Protein AF-A0A194WBI2-F1 (afdb_monomer)

InterPro domains:
  IPR009267 Putative nucleotidyltransferase [PF06042] (71-234)
  IPR009267 Putative nucleotidyltransferase [PTHR39166] (54-236)

Foldseek 3Di:
DDDDDDDDDDDDDPDPDDPDPPPDDFDWDFDPDDDDPRFTEREAADEDPVLVVLLVVLQVQQPLSVLCQVLLQVLPAAQKFFFFDLSLVSSLCSLVVHRSCPPPAETEIEWEDPPDLDPVVQVVSVVVVCVSSPPRPHYYHYDHQQNCQVCVCVVQVDGDDGDPHPLSSLLQDFWLRGNWTWHADPVRHIYIYRHHYRCCSNQQEIGTDVNDHDQVVSVVVVVSVCVRRVNHHYDHDDPVVVVVVVVVVVD

pLDDT: mean 83.96, std 23.48, range [26.28, 98.75]

Mean predicted aligned error: 9.97 Å

Secondary structure (DSSP, 8-state):
-------------------------PPP---SSSSS----EEEES---HHHHHHHHHHHHH-HHHHHHHHHHGGG--TT-EEETHHHHHHHHHHHTT--TTTT--EEEEEE---S---HHHHHHHHHHHHHHTTT-SSEEEEEEGGGGGGTHHHHHSS--PPPSSHHHHHTTSSBGGG--EEEE-TTSPEEEE-TT-SHHHHTTEE-B-TTSS-HHHHHHHHHHHHHH-TT-EEPPPP-HHHHHHHHTT--

Solvent-accessible surface area (backbone atoms only — not comparable to full-atom values): 14713 Å² total; per-residue (Å²): 134,88,86,83,90,80,90,78,82,84,85,85,74,90,73,83,76,78,88,72,85,82,78,78,74,85,58,85,55,70,63,95,68,92,88,67,85,61,69,27,57,41,61,51,47,59,76,52,72,67,54,52,51,52,49,50,55,18,42,68,61,15,60,68,58,49,51,49,45,61,54,55,55,73,68,71,58,52,67,45,25,45,26,26,61,38,60,39,42,13,35,41,17,49,78,67,76,45,59,37,64,58,93,55,73,46,40,39,39,36,22,33,52,79,90,58,71,51,69,68,58,50,47,53,51,43,57,52,44,54,64,70,56,58,92,54,97,56,51,72,48,67,45,52,41,30,44,43,37,82,50,39,30,81,75,70,76,47,87,45,78,68,34,92,38,34,69,61,43,39,72,38,39,51,24,60,53,34,34,40,30,41,33,57,42,99,86,67,25,37,41,33,43,25,74,83,31,54,62,43,49,76,68,35,35,43,39,64,28,91,79,31,84,51,64,68,63,47,53,54,53,52,52,55,50,37,74,75,44,72,80,50,44,74,51,74,71,79,60,66,71,60,53,52,57,54,55,68,71,75,111

Structure (mmCIF, N/CA/C/O backbone):
data_AF-A0A194WBI2-F1
#
_entry.id   AF-A0A194WBI2-F1
#
loop_
_atom_site.group_PDB
_atom_site.id
_atom_site.type_symbol
_atom_site.label_atom_id
_atom_site.label_alt_id
_atom_site.label_comp_id
_atom_site.label_asym_id
_atom_site.label_entity_id
_atom_site.label_seq_id
_atom_site.pdbx_PDB_ins_code
_atom_site.Cartn_x
_atom_site.Cartn_y
_atom_site.Cartn_z
_atom_site.occupancy
_atom_site.B_iso_or_equiv
_atom_site.auth_seq_id
_atom_site.auth_comp_id
_atom_site.auth_asym_id
_atom_site.auth_atom_id
_atom_site.pdbx_PDB_model_num
ATOM 1 N N . MET A 1 1 ? 7.619 68.374 -17.855 1.00 37.00 1 MET A N 1
ATOM 2 C CA . MET A 1 1 ? 7.215 67.588 -16.669 1.00 37.00 1 MET A CA 1
ATOM 3 C C . MET A 1 1 ? 7.589 66.141 -16.976 1.00 37.00 1 MET A C 1
ATOM 5 O O . MET A 1 1 ? 6.874 65.523 -17.739 1.00 37.00 1 MET A O 1
ATOM 9 N N . ALA A 1 2 ? 8.800 65.628 -16.739 1.00 28.25 2 ALA A N 1
ATOM 10 C CA . ALA A 1 2 ? 9.590 65.529 -15.505 1.00 28.25 2 ALA A CA 1
ATOM 11 C C . ALA A 1 2 ? 8.819 64.836 -14.373 1.00 28.25 2 ALA A C 1
ATOM 13 O O . ALA A 1 2 ? 8.065 65.537 -13.714 1.00 28.25 2 ALA A O 1
ATOM 14 N N . VAL A 1 3 ? 9.008 63.513 -14.210 1.00 27.59 3 VAL A N 1
ATOM 15 C CA . VAL A 1 3 ? 9.397 62.798 -12.965 1.00 27.59 3 VAL A CA 1
ATOM 16 C C . VAL A 1 3 ? 9.956 61.416 -13.393 1.00 27.59 3 VAL A C 1
ATOM 18 O O . VAL A 1 3 ? 9.223 60.618 -13.959 1.00 27.59 3 VAL A O 1
ATOM 21 N N . THR A 1 4 ? 11.273 61.241 -13.525 1.00 26.48 4 THR A N 1
ATOM 22 C CA . THR A 1 4 ? 12.252 60.702 -12.548 1.00 26.48 4 THR A CA 1
ATOM 23 C C . THR A 1 4 ? 12.182 59.181 -12.348 1.00 26.48 4 THR A C 1
ATOM 25 O O . THR A 1 4 ? 11.297 58.657 -11.683 1.00 26.48 4 THR A O 1
ATOM 28 N N . ALA A 1 5 ? 13.182 58.498 -12.913 1.00 26.28 5 ALA A N 1
ATOM 29 C CA . ALA A 1 5 ? 13.539 57.113 -12.645 1.00 26.28 5 ALA A CA 1
ATOM 30 C C . ALA A 1 5 ? 14.117 56.955 -11.229 1.00 26.28 5 ALA A C 1
ATOM 32 O O . ALA A 1 5 ? 14.851 57.818 -10.747 1.00 26.28 5 ALA A O 1
ATOM 33 N N . THR A 1 6 ? 13.855 55.826 -10.578 1.00 28.98 6 THR A N 1
ATOM 34 C CA . THR A 1 6 ? 14.666 55.357 -9.451 1.00 28.98 6 THR A CA 1
ATOM 35 C C . THR A 1 6 ? 14.921 53.872 -9.647 1.00 28.98 6 THR A C 1
ATOM 37 O O . THR A 1 6 ? 14.018 53.050 -9.527 1.00 28.98 6 THR A O 1
ATOM 40 N N . LEU A 1 7 ? 16.164 53.566 -10.021 1.00 27.55 7 LEU A N 1
ATOM 41 C CA . LEU A 1 7 ? 16.743 52.233 -9.981 1.00 27.55 7 LEU A CA 1
ATOM 42 C C . LEU A 1 7 ? 16.838 51.777 -8.520 1.00 27.55 7 LEU A C 1
ATOM 44 O O . LEU A 1 7 ? 17.418 52.486 -7.699 1.00 27.55 7 LEU A O 1
ATOM 48 N N . PHE A 1 8 ? 16.380 50.563 -8.233 1.00 27.92 8 PHE A N 1
ATOM 49 C CA . PHE A 1 8 ? 16.929 49.750 -7.152 1.00 27.92 8 PHE A CA 1
ATOM 50 C C . PHE A 1 8 ? 17.334 48.399 -7.744 1.00 27.92 8 PHE A C 1
ATOM 52 O O . PHE A 1 8 ? 16.510 47.668 -8.281 1.00 27.92 8 PHE A O 1
ATOM 59 N N . ALA A 1 9 ? 18.637 48.130 -7.698 1.00 31.33 9 ALA A N 1
ATOM 60 C CA . ALA A 1 9 ? 19.246 46.847 -8.020 1.00 31.33 9 ALA A CA 1
ATOM 61 C C . ALA A 1 9 ? 19.056 45.852 -6.848 1.00 31.33 9 ALA A C 1
ATOM 63 O O . ALA A 1 9 ? 18.824 46.289 -5.714 1.00 31.33 9 ALA A O 1
ATOM 64 N N . PRO A 1 10 ? 19.146 44.535 -7.105 1.00 29.05 10 PRO A N 1
ATOM 65 C CA . PRO A 1 10 ? 18.651 43.492 -6.212 1.00 29.05 10 PRO A CA 1
ATOM 66 C C . PRO A 1 10 ? 19.624 43.194 -5.064 1.00 29.05 10 PRO A C 1
ATOM 68 O O . PRO A 1 10 ? 20.845 43.264 -5.220 1.00 29.05 10 PRO A O 1
ATOM 71 N N . ARG A 1 11 ? 19.086 42.817 -3.898 1.00 30.81 11 ARG A N 1
ATOM 72 C CA . ARG A 1 11 ? 19.867 42.139 -2.857 1.00 30.81 11 ARG A CA 1
ATOM 73 C C . ARG A 1 11 ? 19.858 40.648 -3.154 1.00 30.81 11 ARG A C 1
ATOM 75 O O . ARG A 1 11 ? 18.857 39.977 -2.941 1.00 30.81 11 ARG A O 1
ATOM 82 N N . SER A 1 12 ? 20.998 40.162 -3.620 1.00 32.94 12 SER A N 1
ATOM 83 C CA . SER A 1 12 ? 21.336 38.751 -3.662 1.00 32.94 12 SER A CA 1
ATOM 84 C C . SER A 1 12 ? 21.426 38.184 -2.242 1.00 32.94 12 SER A C 1
ATOM 86 O O . SER A 1 12 ? 22.207 38.640 -1.406 1.00 32.94 12 SER A O 1
ATOM 88 N N . SER A 1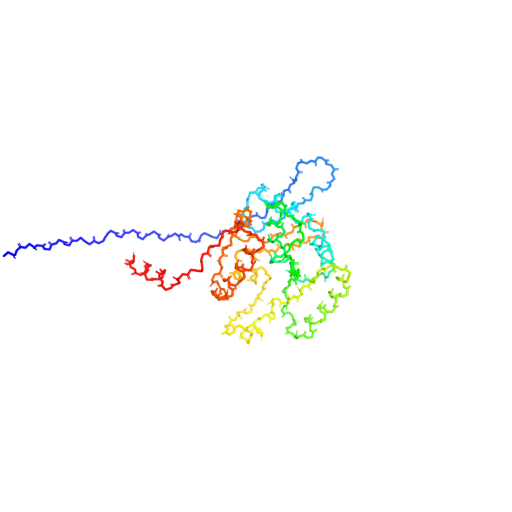 13 ? 20.649 37.143 -1.979 1.00 31.77 13 SER A N 1
ATOM 89 C CA . SER A 1 13 ? 20.922 36.188 -0.909 1.00 31.77 13 SER A CA 1
ATOM 90 C C . SER A 1 13 ? 20.613 34.795 -1.436 1.00 31.77 13 SER A C 1
ATOM 92 O O . SER A 1 13 ? 19.597 34.193 -1.103 1.00 31.77 13 SER A O 1
ATOM 94 N N . SER A 1 14 ? 21.511 34.305 -2.294 1.00 32.19 14 SER A N 1
ATOM 95 C CA . SER A 1 14 ? 21.640 32.883 -2.597 1.00 32.19 14 SER A CA 1
ATOM 96 C C . SER A 1 14 ? 21.917 32.158 -1.281 1.00 32.19 14 SER A C 1
ATOM 98 O O . SER A 1 14 ? 22.990 32.296 -0.695 1.00 32.19 14 SER A O 1
ATOM 100 N N . THR A 1 15 ? 20.914 31.442 -0.780 1.00 29.94 15 THR A N 1
ATOM 101 C CA . THR A 1 15 ? 21.102 30.457 0.284 1.00 29.94 15 THR A CA 1
ATOM 102 C C . THR A 1 15 ? 20.760 29.107 -0.315 1.00 29.94 15 THR A C 1
ATOM 104 O O . THR A 1 15 ? 19.641 28.618 -0.202 1.00 29.94 15 THR A O 1
ATOM 107 N N . THR A 1 16 ? 21.737 28.522 -1.003 1.00 30.52 16 THR A N 1
ATOM 108 C CA . THR A 1 16 ? 21.726 27.107 -1.369 1.00 30.52 16 THR A CA 1
ATOM 109 C C . THR A 1 16 ? 21.584 26.291 -0.086 1.00 30.52 16 THR A C 1
ATOM 111 O O . THR A 1 16 ? 22.525 26.198 0.704 1.00 30.52 16 THR A O 1
ATOM 114 N N . LEU A 1 17 ? 20.401 25.722 0.151 1.00 32.81 17 LEU A N 1
ATOM 115 C CA . LEU A 1 17 ? 20.214 24.733 1.208 1.00 32.81 17 LEU A CA 1
ATOM 116 C C . LEU A 1 17 ? 20.957 23.452 0.800 1.00 32.81 17 LEU A C 1
ATOM 118 O O . LEU A 1 17 ? 20.701 22.921 -0.283 1.00 32.81 17 LEU A O 1
ATOM 122 N N . PRO A 1 18 ? 21.882 22.936 1.624 1.00 29.50 18 PRO A N 1
ATOM 123 C CA . PRO A 1 18 ? 22.545 21.684 1.317 1.00 29.50 18 PRO A CA 1
ATOM 124 C C . PRO A 1 18 ? 21.552 20.529 1.478 1.00 29.50 18 PRO A C 1
ATOM 126 O O . PRO A 1 18 ? 20.907 20.381 2.517 1.00 29.50 18 PRO A O 1
ATOM 129 N N . ILE A 1 19 ? 21.473 19.678 0.455 1.00 35.91 19 ILE A N 1
ATOM 130 C CA . ILE A 1 19 ? 20.874 18.346 0.555 1.00 35.91 19 ILE A CA 1
ATOM 131 C C . ILE A 1 19 ? 21.776 17.546 1.498 1.00 35.91 19 ILE A C 1
ATOM 133 O O . ILE A 1 19 ? 22.851 17.086 1.114 1.00 35.91 19 ILE A O 1
ATOM 137 N N . LEU A 1 20 ? 21.373 17.437 2.763 1.00 31.19 20 LEU A N 1
ATOM 138 C CA . LEU A 1 20 ? 22.053 16.575 3.720 1.00 31.19 20 LEU A CA 1
ATOM 139 C C . LEU A 1 20 ? 21.694 15.114 3.416 1.00 31.19 20 LEU A C 1
ATOM 141 O O . LEU A 1 20 ? 20.511 14.803 3.249 1.00 31.19 20 LEU A O 1
ATOM 145 N N . PRO A 1 21 ? 22.672 14.194 3.376 1.00 27.89 21 PRO A N 1
ATOM 146 C CA . PRO A 1 21 ? 22.374 12.775 3.315 1.00 27.89 21 PRO A CA 1
ATOM 147 C C . PRO A 1 21 ? 21.712 12.380 4.638 1.00 27.89 21 PRO A C 1
ATOM 149 O O . PRO A 1 21 ? 22.325 12.453 5.703 1.00 27.89 21 PRO A O 1
ATOM 152 N N . VAL A 1 22 ? 20.440 11.986 4.582 1.00 35.31 22 VAL A N 1
ATOM 153 C CA . VAL A 1 22 ? 19.737 11.450 5.747 1.00 35.31 22 VAL A CA 1
ATOM 154 C C . VAL A 1 22 ? 20.198 10.012 5.944 1.00 35.31 22 VAL A C 1
ATOM 156 O O . VAL A 1 22 ? 19.708 9.077 5.315 1.00 35.31 22 VAL A O 1
ATOM 159 N N . THR A 1 23 ? 21.169 9.827 6.829 1.00 33.97 23 THR A N 1
ATOM 160 C CA . THR A 1 23 ? 21.496 8.518 7.389 1.00 33.97 23 THR A CA 1
ATOM 161 C C . THR A 1 23 ? 20.439 8.186 8.444 1.00 33.97 23 THR A C 1
ATOM 163 O O . THR A 1 23 ? 20.607 8.493 9.625 1.00 33.97 23 THR A O 1
ATOM 166 N N . THR A 1 24 ? 19.314 7.590 8.043 1.00 35.81 24 THR A N 1
ATOM 167 C CA . THR A 1 24 ? 18.318 7.107 9.010 1.00 35.81 24 THR A CA 1
ATOM 168 C C . THR A 1 24 ? 18.846 5.836 9.663 1.00 35.81 24 THR A C 1
ATOM 170 O O . THR A 1 24 ? 19.026 4.801 9.023 1.00 35.81 24 THR A O 1
ATOM 173 N N . LYS A 1 25 ? 19.123 5.917 10.962 1.00 30.69 25 LYS A N 1
ATOM 174 C CA . LYS A 1 25 ? 19.426 4.756 11.794 1.00 30.69 25 LYS A CA 1
ATOM 175 C C . LYS A 1 25 ? 18.100 4.036 12.056 1.00 30.69 25 LYS A C 1
ATOM 177 O O . LYS A 1 25 ? 17.224 4.618 12.688 1.00 30.69 25 LYS A O 1
ATOM 182 N N . ALA A 1 26 ? 17.951 2.805 11.563 1.00 33.25 26 ALA A N 1
ATOM 183 C CA . ALA A 1 26 ? 16.808 1.950 11.880 1.00 33.25 26 ALA A CA 1
ATOM 184 C C . ALA A 1 26 ? 16.664 1.849 13.406 1.00 33.25 26 ALA A C 1
ATOM 186 O O . ALA A 1 26 ? 17.592 1.412 14.096 1.00 33.25 26 ALA A O 1
ATOM 187 N N . ALA A 1 27 ? 15.537 2.307 13.938 1.00 40.03 27 ALA A N 1
ATOM 188 C CA . ALA A 1 27 ? 15.275 2.287 15.364 1.00 40.03 27 ALA A CA 1
ATOM 189 C C . ALA A 1 27 ? 14.330 1.120 15.689 1.00 40.03 27 ALA A C 1
ATOM 191 O O . ALA A 1 27 ? 13.312 0.929 15.031 1.00 40.03 27 ALA A O 1
ATOM 192 N N . ASN A 1 28 ? 14.714 0.301 16.670 1.00 37.28 28 ASN A N 1
ATOM 193 C CA . ASN A 1 28 ? 13.957 -0.863 17.131 1.00 37.28 28 ASN A CA 1
ATOM 194 C C . ASN A 1 28 ? 13.208 -0.486 18.415 1.00 37.28 28 ASN A C 1
ATOM 196 O O . ASN A 1 28 ? 13.889 -0.171 19.393 1.00 37.28 28 ASN A O 1
ATOM 200 N N . TYR A 1 29 ? 11.872 -0.587 18.473 1.00 52.91 29 TYR A N 1
ATOM 201 C CA . TYR A 1 29 ? 11.137 -0.214 19.693 1.00 52.91 29 TYR A CA 1
ATOM 202 C C . TYR A 1 29 ? 10.081 -1.201 20.176 1.00 52.91 29 TYR A C 1
ATOM 204 O O . TYR A 1 29 ? 9.414 -1.872 19.394 1.00 52.91 29 TYR A O 1
ATOM 212 N N . ASN A 1 30 ? 10.016 -1.281 21.513 1.00 38.72 30 ASN A N 1
ATOM 213 C CA . ASN A 1 30 ? 9.133 -2.125 22.304 1.00 38.72 30 ASN A CA 1
ATOM 214 C C . ASN A 1 30 ? 7.895 -1.348 22.760 1.00 38.72 30 ASN A C 1
ATOM 216 O O . ASN A 1 30 ? 8.051 -0.267 23.326 1.00 38.72 30 ASN A O 1
ATOM 220 N N . SER A 1 31 ? 6.710 -1.948 22.634 1.00 40.31 31 SER A N 1
ATOM 221 C CA . SER A 1 31 ? 5.501 -1.461 23.308 1.00 40.31 31 SER A CA 1
ATOM 222 C C . SER A 1 31 ? 5.550 -1.811 24.801 1.00 40.31 31 SER A C 1
ATOM 224 O O . SER A 1 31 ? 5.977 -2.905 25.183 1.00 40.31 31 SER A O 1
ATOM 226 N N . LEU A 1 32 ? 5.155 -0.857 25.647 1.00 40.69 32 LEU A N 1
ATOM 227 C CA . LEU A 1 32 ? 5.103 -0.980 27.101 1.00 40.69 32 LEU A CA 1
ATOM 228 C C . LEU A 1 32 ? 3.805 -1.674 27.521 1.00 40.69 32 LEU A C 1
ATOM 230 O O . LEU A 1 32 ? 2.861 -1.012 27.923 1.00 40.69 32 LEU A O 1
ATOM 234 N N . ASP A 1 33 ? 3.790 -3.001 27.460 1.00 40.91 33 ASP A N 1
ATOM 235 C CA . ASP A 1 33 ? 2.967 -3.825 28.343 1.00 40.91 33 ASP A CA 1
ATOM 236 C C . ASP A 1 33 ? 3.659 -5.176 28.555 1.00 40.91 33 ASP A C 1
ATOM 238 O O . ASP A 1 33 ? 4.233 -5.780 27.646 1.00 40.91 33 ASP A O 1
ATOM 242 N N . GLY A 1 34 ? 3.723 -5.595 29.816 1.00 35.75 34 GLY A N 1
ATOM 243 C CA . GLY A 1 34 ? 4.587 -6.675 30.270 1.00 35.75 34 GLY A CA 1
ATOM 244 C C . GLY A 1 34 ? 4.229 -8.045 29.688 1.00 35.75 34 GLY A C 1
ATOM 245 O O . GLY A 1 34 ? 3.135 -8.552 29.899 1.00 35.75 34 GLY A O 1
ATOM 246 N N . GLY A 1 35 ? 5.228 -8.699 29.088 1.00 40.66 35 GLY A N 1
ATOM 247 C CA . GLY A 1 35 ? 5.386 -10.152 29.191 1.00 40.66 35 GLY A CA 1
ATOM 248 C C . GLY A 1 35 ? 4.757 -11.036 28.110 1.00 40.66 35 GLY A C 1
ATOM 249 O O . GLY A 1 35 ? 4.080 -11.990 28.458 1.00 40.66 35 GLY A O 1
ATOM 250 N N . LEU A 1 36 ? 5.048 -10.803 26.827 1.00 35.72 36 LEU A N 1
ATOM 251 C CA . LEU A 1 36 ? 5.199 -11.826 25.771 1.00 35.72 36 LEU A CA 1
ATOM 252 C C . LEU A 1 36 ? 5.731 -11.093 24.530 1.00 35.72 36 LEU A C 1
ATOM 2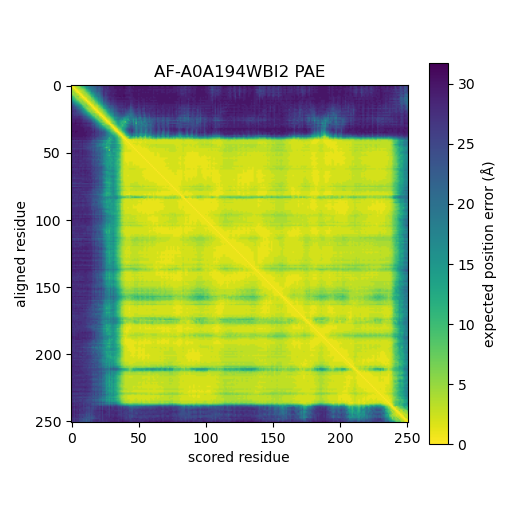54 O O . LEU A 1 36 ? 5.179 -10.050 24.212 1.00 35.72 36 LEU A O 1
ATOM 258 N N . HIS A 1 37 ? 6.821 -11.567 23.906 1.00 41.72 37 HIS A N 1
ATOM 259 C CA . HIS A 1 37 ? 7.504 -10.976 22.734 1.00 41.72 37 HIS A CA 1
ATOM 260 C C . HIS A 1 37 ? 6.912 -9.652 22.222 1.00 41.72 37 HIS A C 1
ATOM 262 O O . HIS A 1 37 ? 5.974 -9.652 21.431 1.00 41.72 37 HIS A O 1
ATOM 268 N N . SER A 1 38 ? 7.463 -8.524 22.680 1.00 54.03 38 SER A N 1
ATOM 269 C CA . SER A 1 38 ? 7.072 -7.206 22.183 1.00 54.03 38 SER A CA 1
ATOM 270 C C . SER A 1 38 ? 7.287 -7.149 20.667 1.00 54.03 38 SER A C 1
ATOM 272 O O . SER A 1 38 ? 8.412 -6.934 20.217 1.00 54.03 38 SER A O 1
ATOM 274 N N . PHE A 1 39 ? 6.216 -7.327 19.898 1.00 59.94 39 PHE A N 1
ATOM 275 C CA . PHE A 1 39 ? 6.203 -7.153 18.451 1.00 59.94 39 PHE A CA 1
ATOM 276 C C . PHE A 1 39 ? 6.671 -5.743 18.094 1.00 59.94 39 PHE A C 1
ATOM 278 O O . PHE A 1 39 ? 6.044 -4.769 18.522 1.00 59.94 39 PHE A O 1
ATOM 285 N N . ARG A 1 40 ? 7.734 -5.635 17.297 1.00 84.94 40 ARG A N 1
ATOM 286 C CA . ARG A 1 40 ? 8.313 -4.353 16.883 1.00 84.94 40 ARG A CA 1
ATOM 287 C C . ARG A 1 40 ? 7.940 -4.012 15.446 1.00 84.94 40 ARG A C 1
ATOM 289 O O . ARG A 1 40 ? 7.757 -4.893 14.608 1.00 84.94 40 ARG A O 1
ATOM 296 N N . MET A 1 41 ? 7.883 -2.716 15.154 1.00 92.62 41 MET A N 1
ATOM 297 C CA . MET A 1 41 ? 7.880 -2.208 13.783 1.00 92.62 41 MET A CA 1
ATOM 298 C C . MET A 1 41 ? 9.240 -1.577 13.478 1.00 92.62 41 MET A C 1
ATOM 300 O O . MET A 1 41 ? 9.717 -0.733 14.232 1.00 92.62 41 MET A O 1
ATOM 304 N N . GLN A 1 42 ? 9.859 -1.985 12.374 1.00 95.75 42 GLN A N 1
ATOM 305 C CA . GLN A 1 42 ? 11.005 -1.318 11.760 1.00 95.75 42 GLN A CA 1
ATOM 306 C C . GLN A 1 42 ? 10.471 -0.404 10.658 1.00 95.75 42 GLN A C 1
ATOM 308 O O . GLN A 1 42 ? 9.987 -0.900 9.640 1.00 95.75 42 GLN A O 1
ATOM 313 N N . ILE A 1 43 ? 10.515 0.910 10.876 1.00 97.25 43 ILE A N 1
ATOM 314 C CA . ILE A 1 43 ? 9.870 1.894 9.998 1.00 97.25 43 ILE A CA 1
ATOM 315 C C . ILE A 1 43 ? 10.925 2.726 9.264 1.00 97.25 43 ILE A C 1
ATOM 317 O O . ILE A 1 43 ? 11.710 3.443 9.885 1.00 97.25 43 ILE A O 1
ATOM 321 N N . ASP A 1 44 ? 10.886 2.670 7.936 1.00 97.38 44 ASP A N 1
ATOM 322 C CA . ASP A 1 44 ? 11.686 3.483 7.025 1.00 97.38 44 ASP A CA 1
ATOM 323 C C . ASP A 1 44 ? 10.856 4.712 6.592 1.00 97.38 44 ASP A C 1
ATOM 325 O O . ASP A 1 44 ? 10.118 4.665 5.604 1.00 97.38 44 ASP A O 1
ATOM 329 N N . GLY A 1 45 ? 10.938 5.809 7.358 1.00 96.62 45 GLY A N 1
ATOM 330 C CA . GLY A 1 45 ? 10.200 7.055 7.094 1.00 96.62 45 GLY A CA 1
ATOM 331 C C . GLY A 1 45 ? 10.019 7.957 8.325 1.00 96.62 45 GLY A C 1
ATOM 332 O O . GLY A 1 45 ? 10.263 7.501 9.444 1.00 96.62 45 GLY A O 1
ATOM 333 N N . PRO A 1 46 ? 9.608 9.231 8.165 1.00 96.69 46 PRO A N 1
ATOM 334 C CA . PRO A 1 46 ? 9.351 10.129 9.293 1.00 96.69 46 PRO A CA 1
ATOM 335 C C . PRO A 1 46 ? 8.095 9.704 10.066 1.00 96.69 46 PRO A C 1
ATOM 337 O O . PRO A 1 46 ? 7.054 9.448 9.465 1.00 96.69 46 PRO A O 1
ATOM 340 N N . HIS A 1 47 ? 8.180 9.621 11.395 1.00 96.50 47 HIS A N 1
ATOM 341 C CA . HIS A 1 47 ? 7.049 9.214 12.231 1.00 96.50 47 HIS A CA 1
ATOM 342 C C . HIS A 1 47 ? 7.219 9.607 13.698 1.00 96.50 47 HIS A C 1
ATOM 344 O O . HIS A 1 47 ? 8.333 9.753 14.205 1.00 96.50 47 HIS A O 1
ATOM 350 N N . THR A 1 48 ? 6.088 9.710 14.385 1.00 96.88 48 THR A N 1
ATOM 351 C CA . THR A 1 48 ? 5.985 9.627 15.843 1.00 96.88 48 THR A CA 1
ATOM 352 C C . THR A 1 48 ? 5.527 8.230 16.274 1.00 96.88 48 THR A C 1
ATOM 354 O O . THR A 1 48 ? 4.964 7.469 15.484 1.00 96.88 48 THR A O 1
ATOM 357 N N . GLU A 1 49 ? 5.729 7.894 17.550 1.00 93.00 49 GLU A N 1
ATOM 358 C CA . GLU A 1 49 ? 5.287 6.607 18.108 1.00 93.00 49 GLU A CA 1
ATOM 359 C C . GLU A 1 49 ? 3.757 6.458 18.087 1.00 93.00 49 GLU A C 1
ATOM 361 O O . GLU A 1 49 ? 3.223 5.379 17.825 1.00 93.00 49 GLU A O 1
ATOM 366 N N . GLU A 1 50 ? 3.037 7.558 18.321 1.00 95.88 50 GLU A N 1
ATOM 367 C CA . GLU A 1 50 ? 1.575 7.577 18.279 1.00 95.88 50 GLU A CA 1
ATOM 368 C C . GLU A 1 50 ? 1.059 7.278 16.867 1.00 95.88 50 GLU A C 1
ATOM 370 O O . GLU A 1 50 ? 0.156 6.457 16.693 1.00 95.88 50 GLU A O 1
ATOM 375 N N . GLU A 1 51 ? 1.649 7.902 15.845 1.00 97.38 51 GLU A N 1
ATOM 376 C CA . GLU A 1 51 ? 1.285 7.658 14.450 1.00 97.38 51 GLU A CA 1
ATOM 377 C C . GLU A 1 51 ? 1.533 6.201 14.046 1.00 97.38 51 GLU A C 1
ATOM 379 O O . GLU A 1 51 ? 0.647 5.564 13.472 1.00 97.38 51 GLU A O 1
ATOM 384 N N . ALA A 1 52 ? 2.703 5.659 14.397 1.00 96.88 52 ALA A N 1
ATOM 385 C CA . ALA A 1 52 ? 3.046 4.267 14.139 1.00 96.88 52 ALA A CA 1
ATOM 386 C C . ALA A 1 52 ? 2.062 3.309 14.833 1.00 96.88 52 ALA A C 1
ATOM 388 O O . ALA A 1 52 ? 1.521 2.397 14.204 1.00 96.88 52 ALA A O 1
ATOM 389 N N . THR A 1 53 ? 1.764 3.546 16.112 1.00 96.44 53 THR A N 1
ATOM 390 C CA . THR A 1 53 ? 0.812 2.736 16.888 1.00 96.44 53 THR A CA 1
ATOM 391 C C . THR A 1 53 ? -0.584 2.763 16.266 1.00 96.44 53 THR A C 1
ATOM 393 O O . THR A 1 53 ? -1.202 1.715 16.083 1.00 96.44 53 THR A O 1
ATOM 396 N N . ARG A 1 54 ? -1.079 3.944 15.876 1.00 97.88 54 ARG A N 1
ATOM 397 C CA . ARG A 1 54 ? -2.388 4.087 15.219 1.00 97.88 54 ARG A CA 1
ATOM 398 C C . ARG A 1 54 ? -2.434 3.380 13.869 1.00 97.88 54 ARG A C 1
ATOM 400 O O . ARG A 1 54 ? -3.440 2.743 13.565 1.00 97.88 54 ARG A O 1
ATOM 407 N N . PHE A 1 55 ? -1.362 3.466 13.084 1.00 97.88 55 PHE A N 1
ATOM 408 C CA . PHE A 1 55 ? -1.232 2.738 11.825 1.00 97.88 55 PHE A CA 1
ATOM 409 C C . PHE A 1 55 ? -1.340 1.229 12.051 1.00 97.88 55 PHE A C 1
ATOM 411 O O . PHE A 1 55 ? -2.153 0.559 11.421 1.00 97.88 55 PHE A O 1
ATOM 418 N N . ARG A 1 56 ? -0.583 0.696 13.013 1.00 96.81 56 ARG A N 1
ATOM 419 C CA . ARG A 1 56 ? -0.619 -0.728 13.347 1.00 96.81 56 ARG A CA 1
ATOM 420 C C . ARG A 1 56 ? -2.006 -1.196 13.777 1.00 96.81 56 ARG A C 1
ATOM 422 O O . ARG A 1 56 ? -2.505 -2.166 13.218 1.00 96.81 56 ARG A O 1
ATOM 429 N N . ILE A 1 57 ? -2.638 -0.486 14.715 1.00 97.81 57 ILE A N 1
ATOM 430 C CA . ILE A 1 57 ? -3.989 -0.812 15.198 1.00 97.81 57 ILE A CA 1
ATOM 431 C C . ILE A 1 57 ? -4.986 -0.836 14.034 1.00 97.81 57 ILE A C 1
ATOM 433 O O . ILE A 1 57 ? -5.829 -1.727 13.969 1.00 97.81 57 ILE A O 1
ATOM 437 N N . ALA A 1 58 ? -4.894 0.124 13.109 1.00 98.31 58 ALA A N 1
ATOM 438 C CA . ALA A 1 58 ? -5.769 0.164 11.945 1.00 98.31 58 ALA A CA 1
ATOM 439 C C . ALA A 1 58 ? -5.621 -1.080 11.059 1.00 98.31 58 ALA A C 1
ATOM 441 O O . ALA A 1 58 ? -6.618 -1.661 10.638 1.00 98.31 58 ALA A O 1
ATOM 442 N N . LEU A 1 59 ? -4.382 -1.505 10.804 1.00 98.12 59 LEU A N 1
ATOM 443 C CA . LEU A 1 59 ? -4.089 -2.676 9.979 1.00 98.12 59 LEU A CA 1
ATOM 444 C C . LEU A 1 59 ? -4.479 -3.982 10.680 1.00 98.12 59 LEU A C 1
ATOM 446 O O . LEU A 1 59 ? -5.064 -4.851 10.045 1.00 98.12 59 LEU A O 1
ATOM 450 N N . GLU A 1 60 ? -4.228 -4.106 11.986 1.00 97.62 60 GLU A N 1
ATOM 451 C CA . GLU A 1 60 ? -4.589 -5.294 12.773 1.00 97.62 60 GLU A CA 1
ATOM 452 C C . GLU A 1 60 ? -6.110 -5.506 12.874 1.00 97.62 60 GLU A C 1
ATOM 454 O O . GLU A 1 60 ? -6.559 -6.639 13.042 1.00 97.62 60 GLU A O 1
ATOM 459 N N . ARG A 1 61 ? -6.916 -4.443 12.732 1.00 98.12 61 ARG A N 1
ATOM 460 C CA . ARG A 1 61 ? -8.383 -4.547 12.646 1.00 98.12 61 ARG A CA 1
ATOM 461 C C . ARG A 1 61 ? -8.876 -5.107 11.311 1.00 98.12 61 ARG A C 1
ATOM 463 O O . ARG A 1 61 ? -9.987 -5.625 11.265 1.00 98.12 61 ARG A O 1
ATOM 470 N N . ASN A 1 62 ? -8.086 -5.003 10.242 1.00 98.38 62 ASN A N 1
ATOM 471 C CA . ASN A 1 62 ? -8.419 -5.574 8.942 1.00 98.38 62 ASN A CA 1
ATOM 472 C C . ASN A 1 62 ? -7.939 -7.032 8.891 1.00 98.38 62 ASN A C 1
ATOM 474 O O . ASN A 1 62 ? -6.759 -7.322 8.679 1.00 98.38 62 ASN A O 1
ATOM 478 N N . THR A 1 63 ? -8.861 -7.966 9.115 1.00 97.69 63 THR A N 1
ATOM 479 C CA . THR A 1 63 ? -8.514 -9.384 9.257 1.00 97.69 63 THR A CA 1
ATOM 480 C C . THR A 1 63 ? -8.010 -9.993 7.954 1.00 97.69 63 THR A C 1
ATOM 482 O O . THR A 1 63 ? -7.032 -10.747 7.970 1.00 97.69 63 THR A O 1
ATOM 485 N N . THR A 1 64 ? -8.599 -9.602 6.822 1.00 98.12 64 THR A N 1
ATOM 486 C CA . THR A 1 64 ? -8.138 -10.020 5.497 1.00 98.12 64 THR A CA 1
ATOM 487 C C . THR A 1 64 ? -6.708 -9.538 5.230 1.00 98.12 64 THR A C 1
ATOM 489 O O . THR A 1 64 ? -5.866 -10.333 4.814 1.00 98.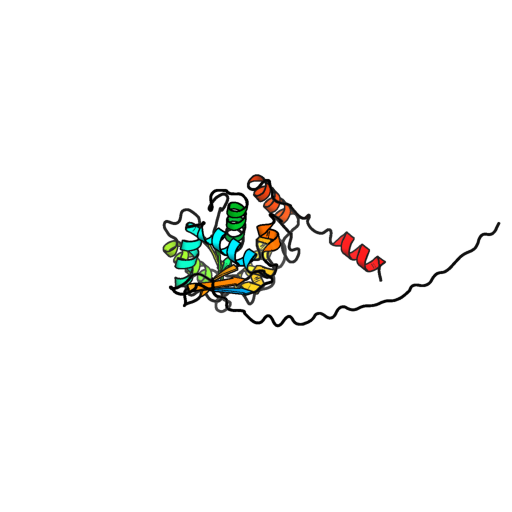12 64 THR A O 1
ATOM 492 N N . LEU A 1 65 ? -6.380 -8.281 5.554 1.00 98.31 65 LEU A N 1
ATOM 493 C CA . LEU A 1 65 ? -5.030 -7.714 5.414 1.00 98.31 65 LEU A CA 1
ATOM 494 C C . LEU A 1 65 ? -3.995 -8.522 6.199 1.00 98.31 65 LEU A C 1
ATOM 496 O O . LEU A 1 65 ? -2.941 -8.883 5.666 1.00 98.31 65 LEU A O 1
ATOM 500 N N . MET A 1 66 ? -4.300 -8.818 7.462 1.00 98.00 66 MET A N 1
ATOM 501 C CA . MET A 1 66 ? -3.403 -9.570 8.336 1.00 98.00 66 MET A CA 1
ATOM 502 C C . MET A 1 66 ? -3.173 -10.998 7.839 1.00 98.00 66 MET A C 1
ATOM 504 O O . MET A 1 66 ? -2.045 -11.497 7.891 1.00 98.00 66 MET A O 1
ATOM 508 N N . GLU A 1 67 ? -4.207 -11.644 7.300 1.00 98.25 67 GLU A N 1
ATOM 509 C CA . GLU A 1 67 ? -4.066 -12.974 6.715 1.00 98.25 67 GLU A CA 1
ATOM 510 C C . GLU A 1 67 ? -3.262 -12.943 5.406 1.00 98.25 67 GLU A C 1
ATOM 512 O O . GLU A 1 67 ? -2.413 -13.815 5.194 1.00 98.25 67 GLU A O 1
ATOM 517 N N . VAL A 1 68 ? -3.432 -11.911 4.567 1.00 98.31 68 VAL A N 1
ATOM 518 C CA . VAL A 1 68 ? -2.584 -11.700 3.382 1.00 98.31 68 VAL A CA 1
ATOM 519 C C . VAL A 1 68 ? -1.120 -11.546 3.790 1.00 98.31 68 VAL A C 1
ATOM 521 O O . VAL A 1 68 ? -0.276 -12.247 3.235 1.00 98.31 68 VAL A O 1
ATOM 524 N N . LEU A 1 69 ? -0.800 -10.708 4.785 1.00 97.94 69 LEU A N 1
ATOM 525 C CA . LEU A 1 69 ? 0.574 -10.532 5.280 1.00 97.94 69 LEU A CA 1
ATOM 526 C C . LEU A 1 69 ? 1.193 -11.854 5.749 1.00 97.94 69 LEU A C 1
ATOM 528 O O . LEU A 1 69 ? 2.321 -12.185 5.370 1.00 97.94 69 LEU A O 1
ATOM 532 N N . ARG A 1 70 ? 0.452 -12.621 6.557 1.00 97.69 70 ARG A N 1
ATOM 533 C CA . ARG A 1 70 ? 0.917 -13.900 7.107 1.00 97.69 70 ARG A CA 1
ATOM 534 C C . ARG A 1 70 ? 1.174 -14.929 6.008 1.00 97.69 70 ARG A C 1
ATOM 536 O O . ARG A 1 70 ? 2.185 -15.628 6.050 1.00 97.69 70 ARG A O 1
ATOM 543 N N . ARG A 1 71 ? 0.276 -15.030 5.024 1.00 98.12 71 ARG A N 1
ATOM 544 C CA . ARG A 1 71 ? 0.431 -15.953 3.893 1.00 98.12 71 ARG A CA 1
ATOM 545 C C . ARG A 1 71 ? 1.552 -15.505 2.957 1.00 98.12 71 ARG A C 1
ATOM 547 O O . ARG A 1 71 ? 2.422 -16.316 2.647 1.00 98.12 71 ARG A O 1
ATOM 554 N N . ALA A 1 72 ? 1.601 -14.229 2.576 1.00 98.06 72 ALA A N 1
ATOM 555 C CA . ALA A 1 72 ? 2.627 -13.669 1.693 1.00 98.06 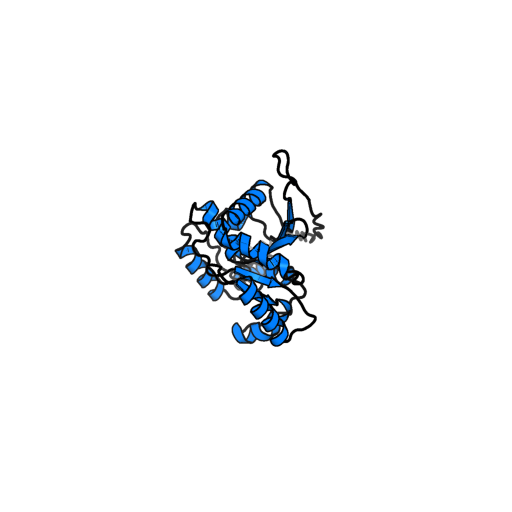72 ALA A CA 1
ATOM 556 C C . ALA A 1 72 ? 4.052 -13.904 2.215 1.00 98.06 72 ALA A C 1
ATOM 558 O O . ALA A 1 72 ? 4.944 -14.237 1.435 1.00 98.06 72 ALA A O 1
ATOM 559 N N . ALA A 1 73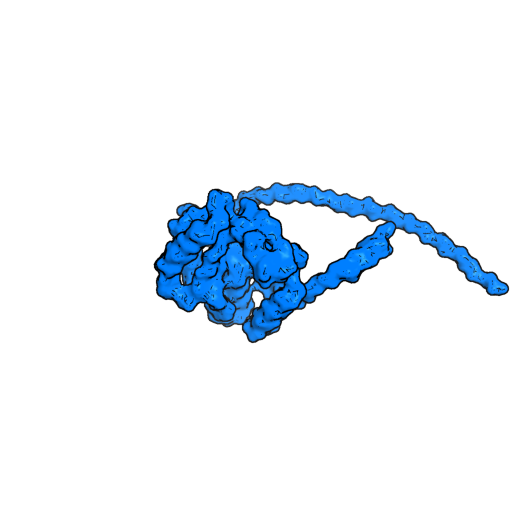 ? 4.253 -13.835 3.537 1.00 97.50 73 ALA A N 1
ATOM 560 C CA . ALA A 1 73 ? 5.538 -14.134 4.167 1.00 97.50 73 ALA A CA 1
ATOM 561 C C . ALA A 1 73 ? 6.076 -15.538 3.825 1.00 97.50 73 ALA A C 1
ATOM 563 O O . ALA A 1 73 ? 7.287 -15.730 3.769 1.00 97.50 73 ALA A O 1
ATOM 564 N N . THR A 1 74 ? 5.200 -16.507 3.537 1.00 97.38 74 THR A N 1
ATOM 565 C CA . THR A 1 74 ? 5.595 -17.879 3.171 1.00 97.38 74 THR A CA 1
ATOM 566 C C . THR A 1 74 ? 6.081 -18.017 1.727 1.00 97.38 74 THR A C 1
ATOM 568 O O . THR A 1 74 ? 6.755 -18.994 1.406 1.00 97.38 74 THR A O 1
ATOM 571 N N . MET A 1 75 ? 5.791 -17.039 0.858 1.00 97.12 75 MET A N 1
ATOM 572 C CA . MET A 1 75 ? 6.219 -17.068 -0.545 1.00 97.12 75 MET A CA 1
ATOM 573 C C . MET A 1 75 ? 7.713 -16.770 -0.717 1.00 97.12 75 MET A C 1
ATOM 575 O O . MET A 1 75 ? 8.266 -17.071 -1.769 1.00 97.12 75 MET A O 1
ATOM 579 N N . ASN A 1 76 ? 8.367 -16.180 0.295 1.00 95.25 76 ASN A N 1
ATOM 580 C CA . ASN A 1 76 ? 9.791 -15.819 0.274 1.00 95.25 76 ASN A CA 1
ATOM 581 C C . ASN A 1 76 ? 10.212 -14.984 -0.954 1.00 95.25 76 ASN A C 1
ATOM 583 O O . ASN A 1 76 ? 11.333 -15.109 -1.446 1.00 95.25 76 ASN A O 1
ATOM 587 N N . LEU A 1 77 ? 9.318 -14.122 -1.449 1.00 97.62 77 LEU A N 1
ATOM 588 C CA . LEU A 1 77 ? 9.595 -13.272 -2.607 1.00 97.62 77 LEU A CA 1
ATOM 589 C C . LEU A 1 77 ? 10.664 -12.211 -2.278 1.00 97.62 77 LEU A C 1
ATOM 591 O O . LEU A 1 77 ? 10.639 -11.617 -1.195 1.00 97.62 77 LEU A O 1
ATOM 595 N N . PRO A 1 78 ? 11.606 -11.915 -3.187 1.00 96.50 78 PRO A N 1
ATOM 596 C CA . PRO A 1 78 ? 12.666 -10.952 -2.914 1.00 96.50 78 PRO A CA 1
ATOM 597 C C . PRO A 1 78 ? 12.097 -9.537 -2.759 1.00 96.50 78 PRO A C 1
ATOM 599 O O . PRO A 1 78 ? 11.378 -9.023 -3.617 1.00 96.50 78 PRO A O 1
ATOM 602 N N . GLY A 1 79 ? 12.421 -8.892 -1.635 1.00 95.25 79 GLY A N 1
ATOM 603 C CA . GLY A 1 79 ? 12.040 -7.498 -1.397 1.00 95.25 79 GLY A CA 1
ATOM 604 C C . GLY A 1 79 ? 10.529 -7.252 -1.309 1.00 95.25 79 GLY A C 1
ATOM 605 O O . GLY A 1 79 ? 10.110 -6.129 -1.554 1.00 95.25 79 GLY A O 1
ATOM 606 N N . TRP A 1 80 ? 9.706 -8.261 -1.011 1.00 98.38 80 TRP A N 1
ATOM 607 C CA . TRP A 1 80 ? 8.250 -8.117 -1.097 1.00 98.38 80 TRP A CA 1
ATOM 608 C C . TRP A 1 80 ? 7.658 -7.108 -0.109 1.00 98.38 80 TRP A C 1
ATOM 610 O O . TRP A 1 80 ? 8.189 -6.950 0.988 1.00 98.38 80 TRP A O 1
ATOM 620 N N . TYR A 1 81 ? 6.533 -6.495 -0.476 1.00 98.69 81 TYR A N 1
ATOM 621 C CA . TYR A 1 81 ? 5.652 -5.734 0.410 1.00 98.69 81 TYR A CA 1
ATOM 622 C C . TYR A 1 81 ? 4.191 -5.980 0.029 1.00 98.69 81 TYR A C 1
ATOM 624 O O . TYR A 1 81 ? 3.862 -6.027 -1.155 1.00 98.69 81 TYR A O 1
ATOM 632 N N . LEU A 1 82 ? 3.312 -6.075 1.025 1.00 98.44 82 LEU A N 1
ATOM 633 C CA . LEU A 1 82 ? 1.918 -5.685 0.834 1.00 98.44 82 LEU A CA 1
ATOM 634 C C . LEU A 1 82 ? 1.878 -4.158 0.835 1.00 98.44 82 LEU A C 1
ATOM 636 O O . LEU A 1 82 ? 2.460 -3.547 1.729 1.00 98.44 82 LEU A O 1
ATOM 640 N N . ALA A 1 83 ? 1.255 -3.531 -0.153 1.00 95.50 83 ALA A N 1
ATOM 641 C CA . ALA A 1 83 ? 1.465 -2.111 -0.398 1.00 95.50 83 ALA A CA 1
ATOM 642 C C . ALA A 1 83 ? 0.192 -1.368 -0.830 1.00 95.50 83 ALA A C 1
ATOM 644 O O . ALA A 1 83 ? -0.897 -1.934 -0.905 1.00 95.50 83 ALA A O 1
ATOM 645 N N . ALA A 1 84 ? 0.355 -0.074 -1.104 1.00 89.38 84 ALA A N 1
ATOM 646 C CA . ALA A 1 84 ? -0.630 0.773 -1.767 1.00 89.38 84 ALA A CA 1
ATOM 647 C C . ALA A 1 84 ? -1.973 0.918 -1.020 1.00 89.38 84 ALA A C 1
ATOM 649 O O . ALA A 1 84 ? -2.017 1.341 0.138 1.00 89.38 84 ALA A O 1
ATOM 650 N N . GLY A 1 85 ? -3.081 0.685 -1.730 1.00 91.25 85 GLY A N 1
ATOM 651 C CA . GLY A 1 85 ? -4.410 1.171 -1.375 1.00 91.25 85 GLY A CA 1
ATOM 652 C C . GLY A 1 85 ? -4.967 0.557 -0.098 1.00 91.25 85 GLY A C 1
ATOM 653 O O . GLY A 1 85 ? -5.461 1.300 0.748 1.00 91.25 85 GLY A O 1
ATOM 654 N N . ALA A 1 86 ? -4.859 -0.763 0.061 1.00 96.56 86 ALA A N 1
ATOM 655 C CA . ALA A 1 86 ? -5.439 -1.480 1.197 1.00 96.56 86 ALA A CA 1
ATOM 656 C C . ALA A 1 86 ? -4.892 -1.004 2.550 1.00 96.56 86 ALA A C 1
ATOM 658 O O . ALA A 1 86 ? -5.645 -0.915 3.520 1.00 96.56 86 ALA A O 1
ATOM 659 N N . LEU A 1 87 ? -3.603 -0.647 2.617 1.00 98.00 87 LEU A N 1
ATOM 660 C CA . LEU A 1 87 ? -2.984 -0.146 3.847 1.00 98.00 87 LEU A CA 1
ATOM 661 C C . LEU A 1 87 ? -3.619 1.183 4.265 1.00 98.00 87 LEU A C 1
ATOM 663 O O . LEU A 1 87 ? -4.109 1.338 5.382 1.00 98.00 87 LEU A O 1
ATOM 667 N N . THR A 1 88 ? -3.656 2.138 3.339 1.00 97.31 88 THR A N 1
ATOM 668 C CA . THR A 1 88 ? -4.153 3.487 3.614 1.00 97.31 88 THR A CA 1
ATOM 669 C C . THR A 1 88 ? -5.661 3.516 3.819 1.00 97.31 88 THR A C 1
ATOM 671 O O . THR A 1 88 ? -6.145 4.211 4.708 1.00 97.31 88 THR A O 1
ATOM 674 N N . GLN A 1 89 ? -6.410 2.730 3.050 1.00 97.88 89 GLN A N 1
ATOM 675 C CA . GLN A 1 89 ? -7.859 2.621 3.206 1.00 97.88 89 GLN A CA 1
ATOM 676 C C . GLN A 1 89 ? -8.230 1.980 4.550 1.00 97.88 89 GLN A C 1
ATOM 678 O O . GLN A 1 89 ? -9.145 2.468 5.205 1.00 97.88 89 GLN A O 1
ATOM 683 N N . SER A 1 90 ? -7.459 0.999 5.039 1.00 98.50 90 SER A N 1
ATOM 684 C CA . SER A 1 90 ? -7.637 0.459 6.401 1.00 98.50 90 SER A CA 1
ATOM 685 C C . SER A 1 90 ? -7.417 1.532 7.474 1.00 98.50 90 SER A C 1
ATOM 687 O O . SER A 1 90 ? -8.168 1.613 8.446 1.00 98.50 90 SER A O 1
ATOM 689 N N . VAL A 1 91 ? -6.427 2.415 7.286 1.00 98.50 91 VAL A N 1
ATOM 690 C CA . VAL A 1 91 ? -6.211 3.572 8.172 1.00 98.50 91 VAL A CA 1
ATOM 691 C C . VAL A 1 91 ? -7.377 4.550 8.106 1.00 98.50 91 VAL A C 1
ATOM 693 O O . VAL A 1 91 ? -7.831 5.019 9.147 1.00 98.50 91 VAL A O 1
ATOM 696 N N . TRP A 1 92 ? -7.902 4.840 6.917 1.00 98.50 92 TRP A N 1
ATOM 697 C CA . TRP A 1 92 ? -9.073 5.701 6.762 1.00 98.50 92 TRP A CA 1
ATOM 698 C C . TRP A 1 92 ? -10.315 5.115 7.422 1.00 98.50 92 TRP A C 1
ATOM 700 O O . TRP A 1 92 ? -11.007 5.839 8.137 1.00 98.50 92 TRP A O 1
ATOM 710 N N . ASN A 1 93 ? -10.556 3.814 7.261 1.00 98.62 93 ASN A N 1
ATOM 711 C CA . ASN A 1 93 ? -11.634 3.107 7.946 1.00 98.62 93 ASN A CA 1
ATOM 712 C C . ASN A 1 93 ? -11.488 3.228 9.463 1.00 98.62 93 ASN A C 1
ATOM 714 O O . ASN A 1 93 ? -12.434 3.616 10.139 1.00 98.62 93 ASN A O 1
ATOM 718 N N . TYR A 1 94 ? -10.278 3.030 9.990 1.00 98.44 94 TYR A N 1
ATOM 719 C CA . TYR A 1 94 ? -10.003 3.199 11.413 1.00 98.44 94 TYR A CA 1
ATOM 720 C C . TYR A 1 94 ? -10.267 4.624 11.921 1.00 98.44 94 TYR A C 1
ATOM 722 O O . TYR A 1 94 ? -10.970 4.798 12.914 1.00 98.44 94 TYR A O 1
ATOM 730 N N . VAL A 1 95 ? -9.734 5.661 11.263 1.00 98.12 95 VAL A N 1
ATOM 731 C CA . VAL A 1 95 ? -9.882 7.050 11.747 1.00 98.12 95 VAL A CA 1
ATOM 732 C C . VAL A 1 95 ? -11.268 7.647 11.487 1.00 98.12 95 VAL A C 1
ATOM 734 O O . VAL A 1 95 ? -11.568 8.716 12.015 1.00 98.12 95 VAL A O 1
ATOM 737 N N . THR A 1 96 ? -12.101 6.981 10.684 1.00 98.06 96 THR A N 1
ATOM 738 C CA . THR A 1 96 ? -13.495 7.378 10.424 1.00 98.06 96 THR A CA 1
ATOM 739 C C . THR A 1 96 ? -14.526 6.433 11.041 1.00 98.06 96 THR A C 1
ATOM 741 O O . THR A 1 96 ? -15.712 6.610 10.782 1.00 98.06 96 THR A O 1
ATOM 744 N N . ASP A 1 97 ? -14.086 5.479 11.871 1.00 97.38 97 ASP A N 1
ATOM 745 C CA . ASP A 1 97 ? -14.932 4.491 12.558 1.00 97.38 97 ASP A CA 1
ATOM 746 C C . ASP A 1 97 ? -15.849 3.697 11.605 1.00 97.38 97 ASP A C 1
ATOM 748 O O . ASP A 1 97 ? -17.031 3.475 11.862 1.00 97.38 97 ASP A O 1
ATOM 752 N N . GLN A 1 98 ? -15.298 3.297 10.458 1.00 97.94 98 GLN A N 1
ATOM 753 C CA . GLN A 1 98 ? -15.969 2.444 9.476 1.00 97.94 98 GLN A CA 1
ATOM 754 C C . GLN A 1 98 ? -15.544 0.981 9.631 1.00 97.94 98 GLN A C 1
ATOM 756 O O . GLN A 1 98 ? -14.578 0.666 10.332 1.00 97.94 98 GLN A O 1
ATOM 761 N N . ASP A 1 99 ? -16.256 0.084 8.942 1.00 98.06 99 ASP A N 1
ATOM 762 C CA . ASP A 1 99 ? -15.845 -1.314 8.823 1.00 98.06 99 ASP A CA 1
ATOM 763 C C . ASP A 1 99 ? -14.384 -1.397 8.321 1.00 98.06 99 ASP A C 1
ATOM 765 O O . ASP A 1 99 ? -14.048 -0.715 7.346 1.00 98.06 99 ASP A O 1
ATOM 769 N N . PRO A 1 100 ? -13.496 -2.179 8.972 1.00 97.75 100 PRO A N 1
ATOM 770 C CA . PRO A 1 100 ? -12.073 -2.216 8.630 1.00 97.75 100 PRO A CA 1
ATOM 771 C C . PRO A 1 100 ? -11.768 -2.598 7.177 1.00 97.75 100 PRO A C 1
ATOM 773 O O . PRO A 1 100 ? -10.728 -2.194 6.654 1.00 97.75 100 PRO A O 1
ATOM 776 N N . GLU A 1 101 ? -12.664 -3.337 6.522 1.00 97.38 101 GLU A N 1
ATOM 777 C CA . GLU A 1 101 ? -12.511 -3.843 5.155 1.00 97.38 101 GLU A CA 1
ATOM 778 C C . GLU A 1 101 ? -13.314 -3.013 4.130 1.00 97.38 101 GLU A C 1
ATOM 780 O O . GLU A 1 101 ? -13.252 -3.268 2.927 1.00 97.38 101 GLU A O 1
ATOM 785 N N . ASN A 1 102 ? -14.021 -1.963 4.573 1.00 97.44 102 ASN A N 1
ATOM 786 C CA . ASN A 1 102 ? -14.837 -1.113 3.709 1.00 97.44 102 ASN A CA 1
ATOM 787 C C . ASN A 1 102 ? -14.034 -0.463 2.572 1.00 97.44 102 ASN A C 1
ATOM 789 O O . ASN A 1 102 ? -12.984 0.143 2.792 1.00 97.44 102 ASN A O 1
ATOM 793 N N . GLY A 1 103 ? -14.584 -0.530 1.357 1.00 95.06 103 GLY A N 1
ATOM 794 C CA . GLY A 1 103 ? -14.054 0.158 0.179 1.00 95.06 103 GLY A CA 1
ATOM 795 C C . GLY A 1 103 ? -12.753 -0.414 -0.395 1.00 95.06 103 GLY A C 1
ATOM 796 O O . GLY A 1 103 ? -12.248 0.161 -1.358 1.00 95.06 103 GLY A O 1
ATOM 797 N N . ILE A 1 104 ? -12.231 -1.514 0.164 1.00 96.12 104 ILE A N 1
ATOM 798 C CA . ILE A 1 104 ? -10.997 -2.168 -0.284 1.00 96.12 104 ILE A CA 1
ATOM 799 C C . ILE A 1 104 ? -11.323 -3.188 -1.378 1.00 96.12 104 ILE A C 1
ATOM 801 O O . ILE A 1 104 ? -11.906 -4.238 -1.111 1.00 96.12 104 ILE A O 1
ATOM 805 N N . ASP A 1 105 ? -10.920 -2.886 -2.613 1.00 93.38 105 ASP A N 1
ATOM 806 C CA . ASP A 1 105 ? -11.152 -3.770 -3.765 1.00 93.38 105 ASP A CA 1
ATOM 807 C C . ASP A 1 105 ? -10.142 -4.926 -3.828 1.00 93.38 105 ASP A C 1
ATOM 809 O O . ASP A 1 105 ? -10.475 -6.053 -4.207 1.00 93.38 105 ASP A O 1
ATOM 813 N N . ASP A 1 106 ? -8.888 -4.633 -3.491 1.00 96.50 106 ASP A N 1
ATOM 814 C CA . ASP A 1 106 ? -7.745 -5.505 -3.704 1.00 96.50 106 ASP A CA 1
ATOM 815 C C . ASP A 1 106 ? -6.607 -5.264 -2.702 1.00 96.50 106 ASP A C 1
ATOM 817 O O . ASP A 1 106 ? -6.523 -4.243 -2.018 1.00 96.50 106 ASP A O 1
ATOM 821 N N . TYR A 1 107 ? -5.720 -6.255 -2.622 1.00 98.12 107 TYR A N 1
ATOM 822 C CA . TYR A 1 107 ? -4.509 -6.249 -1.811 1.00 98.12 107 TYR A CA 1
ATOM 823 C C . TYR A 1 107 ? -3.286 -6.395 -2.723 1.00 98.12 107 TYR A C 1
ATOM 825 O O . TYR A 1 107 ? -3.030 -7.472 -3.261 1.00 98.12 107 TYR A O 1
ATOM 833 N N . ASP A 1 108 ? -2.521 -5.318 -2.895 1.00 98.00 108 ASP A N 1
ATOM 834 C CA . ASP A 1 108 ? -1.342 -5.286 -3.768 1.00 98.00 108 ASP A CA 1
ATOM 835 C C . ASP A 1 108 ? -0.124 -5.961 -3.109 1.00 98.00 108 ASP A C 1
ATOM 837 O O . ASP A 1 108 ? 0.539 -5.367 -2.254 1.00 98.00 108 ASP A O 1
ATOM 841 N N . LEU A 1 109 ? 0.218 -7.183 -3.528 1.00 98.62 109 LEU A N 1
ATOM 842 C CA . LEU A 1 109 ? 1.453 -7.868 -3.139 1.00 98.62 109 LEU A CA 1
ATOM 843 C C . LEU A 1 109 ? 2.532 -7.656 -4.204 1.00 98.62 109 LEU A C 1
ATOM 845 O O . LEU A 1 109 ? 2.550 -8.283 -5.263 1.00 98.62 109 LEU A O 1
ATOM 849 N N . ILE A 1 110 ? 3.483 -6.784 -3.909 1.00 98.56 110 ILE A N 1
ATOM 850 C CA . ILE A 1 110 ? 4.540 -6.421 -4.848 1.00 98.56 110 ILE A CA 1
ATOM 851 C C . ILE A 1 110 ? 5.883 -6.995 -4.421 1.00 98.56 110 ILE A C 1
ATOM 853 O O . ILE A 1 110 ? 6.147 -7.185 -3.237 1.00 98.56 110 ILE A O 1
ATOM 857 N N . TYR A 1 111 ? 6.752 -7.247 -5.391 1.00 98.75 111 TYR A N 1
ATOM 858 C CA . TYR A 1 111 ? 8.128 -7.686 -5.168 1.00 98.75 111 TYR A CA 1
ATOM 859 C C . TYR A 1 111 ? 9.024 -7.187 -6.302 1.00 98.75 111 TYR A C 1
ATOM 861 O O . TYR A 1 111 ? 8.521 -6.673 -7.301 1.00 98.75 111 TYR A O 1
ATOM 869 N N . CYS A 1 112 ? 10.341 -7.314 -6.162 1.00 98.31 112 CYS A N 1
ATOM 870 C CA . CYS A 1 112 ? 11.283 -6.882 -7.190 1.00 98.31 112 CYS A CA 1
ATOM 871 C C . CYS A 1 112 ? 12.314 -7.980 -7.441 1.00 98.31 112 CYS A C 1
ATOM 873 O O . CYS A 1 112 ? 13.199 -8.206 -6.618 1.00 98.31 112 CYS A O 1
ATOM 875 N N . ASP A 1 113 ? 12.198 -8.639 -8.593 1.00 97.88 113 ASP A N 1
ATOM 876 C CA . ASP A 1 113 ? 13.135 -9.662 -9.051 1.00 97.88 113 ASP A CA 1
ATOM 877 C C . ASP A 1 113 ? 13.541 -9.384 -10.500 1.00 97.88 113 ASP A C 1
ATOM 879 O O . ASP A 1 113 ? 12.710 -9.439 -11.407 1.00 97.88 113 ASP A O 1
ATOM 883 N N . ASN A 1 114 ? 14.814 -9.052 -10.711 1.00 96.69 114 ASN A N 1
ATOM 884 C CA . ASN A 1 114 ? 15.370 -8.772 -12.032 1.00 96.69 114 ASN A CA 1
ATOM 885 C C . ASN A 1 114 ? 16.155 -9.951 -12.629 1.00 96.69 114 ASN A C 1
ATOM 887 O O . ASN A 1 114 ? 16.767 -9.777 -13.683 1.00 96.69 114 ASN A O 1
ATOM 891 N N . SER A 1 115 ? 16.156 -11.118 -11.975 1.00 97.12 115 SER A N 1
ATOM 892 C CA . SER A 1 115 ? 16.870 -12.305 -12.454 1.00 97.12 115 SER A CA 1
ATOM 893 C C . SER A 1 115 ? 16.193 -12.947 -13.668 1.00 97.12 115 SER A C 1
ATOM 895 O O . SER A 1 115 ? 16.880 -13.415 -14.574 1.00 97.12 115 SER A O 1
ATOM 897 N N . ASP A 1 116 ? 14.859 -12.898 -13.718 1.00 97.31 116 ASP A N 1
ATOM 898 C CA . ASP A 1 116 ? 14.043 -13.327 -14.849 1.00 97.31 116 ASP A CA 1
ATOM 899 C C . ASP A 1 116 ? 12.881 -12.345 -15.058 1.00 97.31 116 ASP A C 1
ATOM 901 O O . ASP A 1 116 ? 11.949 -12.239 -14.259 1.00 97.31 116 ASP A O 1
ATOM 905 N N . LEU A 1 117 ? 12.962 -11.591 -16.153 1.00 97.56 117 LEU A N 1
ATOM 906 C CA . LEU A 1 117 ? 11.952 -10.619 -16.550 1.00 97.56 117 LEU A CA 1
ATOM 907 C C . LEU A 1 117 ? 10.979 -11.191 -17.584 1.00 97.56 117 LEU A C 1
ATOM 909 O O . LEU A 1 117 ? 10.373 -10.404 -18.300 1.00 97.56 117 LEU A O 1
ATOM 913 N N . SER A 1 118 ? 10.823 -12.506 -17.722 1.00 98.19 118 SER A N 1
ATOM 914 C CA . SER A 1 118 ? 9.803 -13.116 -18.586 1.00 98.19 118 SER A CA 1
ATOM 915 C C . SER A 1 118 ? 8.393 -12.981 -17.994 1.00 98.19 118 SER A C 1
ATOM 917 O O . SER A 1 118 ? 8.217 -12.762 -16.793 1.00 98.19 118 SER A O 1
ATOM 919 N N . TRP A 1 119 ? 7.359 -13.061 -18.839 1.00 97.38 119 TRP A N 1
ATOM 920 C CA . TRP A 1 119 ? 5.981 -13.114 -18.333 1.00 97.38 119 TRP A CA 1
ATOM 921 C C . TRP A 1 119 ? 5.742 -14.421 -17.581 1.00 97.38 119 TRP A C 1
ATOM 923 O O . TRP A 1 119 ? 5.083 -14.419 -16.552 1.00 97.38 119 TRP A O 1
ATOM 933 N N . GLU A 1 120 ? 6.337 -15.507 -18.057 1.00 98.44 120 GLU A N 1
ATOM 934 C CA . GLU A 1 120 ? 6.235 -16.851 -17.506 1.00 98.44 120 GLU A CA 1
ATOM 935 C C . GLU A 1 120 ? 6.739 -16.911 -16.056 1.00 98.44 120 GLU A C 1
ATOM 937 O O . GLU A 1 120 ? 6.101 -17.543 -15.214 1.00 98.44 120 GLU A O 1
ATOM 942 N N . ALA A 1 121 ? 7.833 -16.209 -15.735 1.00 98.19 121 ALA A N 1
ATOM 943 C CA . ALA A 1 121 ? 8.339 -16.111 -14.366 1.00 98.19 121 ALA A CA 1
ATOM 944 C C . ALA A 1 121 ? 7.372 -15.370 -13.429 1.00 98.19 121 ALA A C 1
ATOM 946 O O . ALA A 1 121 ? 7.137 -15.805 -12.302 1.00 98.19 121 ALA A O 1
ATOM 947 N N . GLU A 1 122 ? 6.780 -14.264 -13.887 1.00 98.38 122 GLU A N 1
ATOM 948 C CA . GLU A 1 122 ? 5.783 -13.524 -13.106 1.00 98.38 122 GLU A CA 1
ATOM 949 C C . GLU A 1 122 ? 4.468 -14.308 -12.969 1.00 98.38 122 GLU A C 1
ATOM 951 O O . GLU A 1 122 ? 3.912 -14.383 -11.873 1.00 98.38 122 GLU A O 1
ATOM 956 N N . ASP A 1 123 ? 3.996 -14.939 -14.046 1.00 98.50 123 ASP A N 1
ATOM 957 C CA . ASP A 1 123 ? 2.786 -15.762 -14.039 1.00 98.50 123 ASP A CA 1
ATOM 958 C C . ASP A 1 123 ? 2.932 -16.954 -13.091 1.00 98.50 123 ASP A C 1
ATOM 960 O O . ASP A 1 123 ? 2.028 -17.212 -12.304 1.00 98.50 123 ASP A O 1
ATOM 964 N N . ALA A 1 124 ? 4.092 -17.618 -13.047 1.00 98.56 124 ALA A N 1
ATOM 965 C CA . ALA A 1 124 ? 4.341 -18.688 -12.081 1.00 98.56 124 ALA A CA 1
ATOM 966 C C . ALA A 1 124 ? 4.126 -18.229 -10.624 1.00 98.56 124 ALA A C 1
ATOM 968 O O . ALA A 1 124 ? 3.517 -18.953 -9.827 1.00 98.56 124 ALA A O 1
ATOM 969 N N . VAL A 1 125 ? 4.562 -17.011 -10.279 1.00 98.56 125 VAL A N 1
ATOM 970 C CA . VAL A 1 125 ? 4.325 -16.417 -8.953 1.00 98.56 125 VAL A CA 1
ATOM 971 C C . VAL A 1 125 ? 2.848 -16.065 -8.760 1.00 98.56 125 VAL A C 1
ATOM 973 O O . VAL A 1 125 ? 2.295 -16.344 -7.694 1.00 98.56 125 VAL A O 1
ATOM 976 N N . ILE A 1 126 ? 2.185 -15.509 -9.779 1.00 98.62 126 ILE A N 1
ATOM 977 C CA . ILE A 1 126 ? 0.744 -15.212 -9.750 1.00 98.62 126 ILE A CA 1
ATOM 978 C C . ILE A 1 126 ? -0.068 -16.492 -9.501 1.00 98.62 126 ILE A C 1
ATOM 980 O O . ILE A 1 126 ? -0.933 -16.501 -8.626 1.00 98.62 126 ILE A O 1
ATOM 984 N N . GLN A 1 127 ? 0.231 -17.591 -10.198 1.00 98.50 127 GLN A N 1
ATOM 985 C CA . GLN A 1 127 ? -0.452 -18.878 -10.028 1.00 98.50 127 GLN A CA 1
ATOM 986 C C . GLN A 1 127 ? -0.195 -19.496 -8.647 1.00 98.50 127 GLN A C 1
ATOM 988 O O . GLN A 1 127 ? -1.106 -20.061 -8.036 1.00 98.50 127 GLN A O 1
ATOM 993 N N . ALA A 1 128 ? 1.034 -19.393 -8.127 1.00 98.44 128 ALA A N 1
ATOM 994 C CA . ALA A 1 128 ? 1.350 -19.831 -6.769 1.00 98.44 128 ALA A CA 1
ATOM 995 C C . ALA A 1 128 ? 0.572 -19.016 -5.723 1.00 98.44 128 ALA A C 1
ATOM 997 O O . ALA A 1 128 ? -0.011 -19.584 -4.798 1.00 98.44 128 ALA A O 1
ATOM 998 N N . GLY A 1 129 ? 0.504 -17.698 -5.908 1.00 98.25 129 GLY A N 1
ATOM 999 C CA . GLY A 1 129 ? -0.280 -16.799 -5.074 1.00 98.25 129 GLY A CA 1
ATOM 1000 C C . GLY A 1 129 ? -1.778 -17.080 -5.126 1.00 98.25 129 GLY A C 1
ATOM 1001 O O . GLY A 1 129 ? -2.409 -17.147 -4.080 1.00 98.25 129 GLY A O 1
ATOM 1002 N N . ALA A 1 130 ? -2.346 -17.322 -6.309 1.00 97.88 130 ALA A N 1
ATOM 1003 C CA . ALA A 1 130 ? -3.767 -17.638 -6.460 1.00 97.88 130 ALA A CA 1
ATOM 1004 C C . ALA A 1 130 ? -4.186 -18.850 -5.609 1.00 97.88 130 ALA A C 1
ATOM 1006 O O . ALA A 1 130 ? -5.222 -18.812 -4.953 1.00 97.88 130 ALA A O 1
ATOM 1007 N N . LYS A 1 131 ? -3.344 -19.891 -5.557 1.00 97.94 131 LYS A N 1
ATOM 1008 C CA . LYS A 1 131 ? -3.549 -21.054 -4.676 1.00 97.94 131 LYS A CA 1
ATOM 1009 C C . LYS A 1 131 ? -3.383 -20.691 -3.203 1.00 97.94 131 LYS A C 1
ATOM 1011 O O . LYS A 1 131 ? -4.160 -21.121 -2.361 1.00 97.94 131 LYS A O 1
ATOM 1016 N N . LEU A 1 132 ? -2.357 -19.909 -2.879 1.00 98.38 132 LEU A N 1
ATOM 1017 C CA . LEU A 1 132 ? -2.048 -19.537 -1.501 1.00 98.38 132 LEU A CA 1
ATOM 1018 C C . LEU A 1 132 ? -3.140 -18.658 -0.871 1.00 98.38 132 LEU A C 1
ATOM 1020 O O . LEU A 1 132 ? -3.484 -18.831 0.297 1.00 98.38 132 LEU A O 1
ATOM 1024 N N . PHE A 1 133 ? -3.691 -17.721 -1.636 1.00 98.19 133 PHE A N 1
ATOM 1025 C CA . PHE A 1 133 ? -4.701 -16.759 -1.192 1.00 98.19 133 PHE A CA 1
ATOM 1026 C C . PHE A 1 133 ? -6.140 -17.235 -1.429 1.00 98.19 133 PHE A C 1
ATOM 1028 O O . PHE A 1 133 ? -7.081 -16.470 -1.229 1.00 98.19 133 PHE A O 1
ATOM 1035 N N . GLU A 1 134 ? -6.331 -18.501 -1.810 1.00 96.69 134 GLU A N 1
ATOM 1036 C CA . GLU A 1 134 ? -7.656 -19.092 -1.969 1.00 96.69 134 GLU A CA 1
ATOM 1037 C C . GLU A 1 134 ? -8.484 -18.962 -0.674 1.00 96.69 134 GLU A C 1
ATOM 1039 O O . GLU A 1 134 ? -7.973 -19.090 0.449 1.00 96.69 134 GLU A O 1
ATOM 1044 N N . GLY A 1 135 ? -9.775 -18.662 -0.838 1.00 95.94 135 GLY A N 1
ATOM 1045 C CA . GLY A 1 135 ? -10.732 -18.494 0.258 1.00 95.94 135 GLY A CA 1
ATOM 1046 C C . GLY A 1 135 ? -10.720 -17.125 0.946 1.00 95.94 135 GLY A C 1
ATOM 1047 O O . GLY A 1 135 ? -11.515 -16.925 1.862 1.00 95.94 135 GLY A O 1
ATOM 1048 N N . LEU A 1 136 ? -9.860 -16.186 0.534 1.00 96.06 136 LEU A N 1
ATOM 1049 C CA . LEU A 1 136 ? -9.951 -14.795 0.989 1.00 96.06 136 LEU A CA 1
ATOM 1050 C C . LEU A 1 136 ? -11.116 -14.059 0.302 1.00 96.06 136 LEU A C 1
ATOM 1052 O O . LEU A 1 136 ? -11.416 -14.352 -0.858 1.00 96.06 136 LEU A O 1
ATOM 1056 N N . PRO A 1 137 ? -11.774 -13.106 0.992 1.00 92.38 137 PRO A N 1
ATOM 1057 C CA . PRO A 1 137 ? -12.936 -12.401 0.449 1.00 92.38 137 PRO A CA 1
ATOM 1058 C C . PRO A 1 137 ? -12.580 -11.442 -0.695 1.00 92.38 137 PRO A C 1
ATOM 1060 O O . PRO A 1 137 ? -13.419 -11.192 -1.560 1.00 92.38 137 PRO A O 1
ATOM 1063 N N . SER A 1 138 ? -11.339 -10.951 -0.728 1.00 92.81 138 SER A N 1
ATOM 1064 C CA . SER A 1 138 ? -10.852 -10.000 -1.731 1.00 92.81 138 SER A CA 1
ATOM 1065 C C . SER A 1 138 ? -9.622 -10.525 -2.458 1.00 92.81 138 SER A C 1
ATOM 1067 O O . SER A 1 138 ? -8.880 -11.382 -1.969 1.00 92.81 138 SER A O 1
ATOM 1069 N N . ARG A 1 139 ? -9.392 -9.984 -3.655 1.00 95.19 139 ARG A N 1
ATOM 1070 C CA . ARG A 1 139 ? -8.297 -10.395 -4.533 1.00 95.19 139 ARG A CA 1
ATOM 1071 C C . ARG A 1 139 ? -6.947 -9.904 -4.005 1.00 95.19 139 ARG A C 1
ATOM 1073 O O . ARG A 1 139 ? -6.818 -8.757 -3.592 1.00 95.19 139 ARG A O 1
ATOM 1080 N N . VAL A 1 140 ? -5.923 -10.749 -4.124 1.00 98.06 140 VAL A N 1
ATOM 1081 C CA . VAL A 1 140 ? -4.519 -10.338 -3.987 1.00 98.06 140 VAL A CA 1
ATOM 1082 C C . VAL A 1 140 ? -3.926 -10.146 -5.381 1.00 98.06 140 VAL A C 1
ATOM 1084 O O . VAL A 1 140 ? -3.904 -11.080 -6.187 1.00 98.06 140 VAL A O 1
ATOM 1087 N N . GLU A 1 141 ? -3.476 -8.934 -5.692 1.00 98.00 141 GLU A N 1
ATOM 1088 C CA . GLU A 1 141 ? -2.812 -8.622 -6.956 1.00 98.00 141 GLU A CA 1
ATOM 1089 C C . GLU A 1 141 ? -1.301 -8.743 -6.793 1.00 98.00 141 GLU A C 1
ATOM 1091 O O . GLU A 1 141 ? -0.681 -7.973 -6.066 1.00 98.00 141 GLU A O 1
ATOM 1096 N N . ILE A 1 142 ? -0.695 -9.716 -7.480 1.00 98.50 142 ILE A N 1
ATOM 1097 C CA . ILE A 1 142 ? 0.753 -9.912 -7.432 1.00 98.50 142 ILE A CA 1
ATOM 1098 C C . ILE A 1 142 ? 1.427 -9.237 -8.618 1.00 98.50 142 ILE A C 1
ATOM 1100 O O . ILE A 1 142 ? 0.996 -9.400 -9.764 1.00 98.50 142 ILE A O 1
ATOM 1104 N N . ARG A 1 143 ? 2.502 -8.490 -8.344 1.00 98.25 143 ARG A N 1
ATOM 1105 C CA . ARG A 1 143 ? 3.230 -7.751 -9.379 1.00 98.25 143 ARG A CA 1
ATOM 1106 C C . ARG A 1 143 ? 4.737 -7.725 -9.147 1.00 98.25 143 ARG A C 1
ATOM 1108 O O . ARG A 1 143 ? 5.194 -7.215 -8.121 1.00 98.25 143 ARG A O 1
ATOM 1115 N N . ASN A 1 144 ? 5.507 -8.163 -10.148 1.00 98.50 144 ASN A N 1
ATOM 1116 C CA . ASN A 1 144 ? 6.954 -7.953 -10.169 1.00 98.50 144 ASN A CA 1
ATOM 1117 C C . ASN A 1 144 ? 7.269 -6.532 -10.655 1.00 98.50 144 ASN A C 1
ATOM 1119 O O . ASN A 1 144 ? 7.136 -6.211 -11.839 1.00 98.50 144 ASN A O 1
ATOM 1123 N N . GLN A 1 145 ? 7.732 -5.677 -9.751 1.00 97.94 145 GLN A N 1
ATOM 1124 C CA . GLN A 1 145 ? 8.065 -4.289 -10.050 1.00 97.94 145 GLN A CA 1
ATOM 1125 C C . GLN A 1 145 ? 9.237 -4.160 -11.030 1.00 97.94 145 GLN A C 1
ATOM 1127 O O . GLN A 1 145 ? 9.265 -3.222 -11.826 1.00 97.94 145 GLN A O 1
ATOM 1132 N N . ALA A 1 146 ? 10.151 -5.133 -11.073 1.00 97.69 146 ALA A N 1
ATOM 1133 C CA . ALA A 1 146 ? 11.249 -5.123 -12.036 1.00 97.69 146 ALA A CA 1
ATOM 1134 C C . ALA A 1 146 ? 10.752 -5.234 -13.491 1.00 97.69 146 ALA A C 1
ATOM 1136 O O . ALA A 1 146 ? 11.414 -4.737 -14.398 1.00 97.69 146 ALA A O 1
ATOM 1137 N N . ARG A 1 147 ? 9.568 -5.824 -13.729 1.00 97.12 147 ARG A N 1
ATOM 1138 C CA . ARG A 1 147 ? 8.962 -5.989 -15.066 1.00 97.12 147 ARG A CA 1
ATOM 1139 C C . ARG A 1 147 ? 8.086 -4.826 -15.519 1.00 97.12 147 ARG A C 1
ATOM 1141 O O . ARG A 1 147 ? 7.742 -4.771 -16.696 1.00 97.12 147 ARG A O 1
ATOM 1148 N N . VAL A 1 148 ? 7.718 -3.904 -14.628 1.00 95.81 148 VAL A N 1
ATOM 1149 C CA . VAL A 1 148 ? 6.719 -2.852 -14.910 1.00 95.81 148 VAL A CA 1
ATOM 1150 C C . VAL A 1 148 ? 7.070 -2.042 -16.162 1.00 95.81 148 VAL A C 1
ATOM 1152 O O . VAL A 1 148 ? 6.216 -1.840 -17.026 1.00 95.81 148 VAL A O 1
ATOM 1155 N N . HIS A 1 149 ? 8.342 -1.665 -16.314 1.00 95.25 149 HIS A N 1
ATOM 1156 C CA . HIS A 1 149 ? 8.843 -0.901 -17.460 1.00 95.25 149 HIS A CA 1
ATOM 1157 C C . HIS A 1 149 ? 8.551 -1.535 -18.834 1.00 95.25 149 HIS A C 1
ATOM 1159 O O . HIS A 1 149 ? 8.440 -0.810 -19.819 1.00 95.25 149 HIS A O 1
ATOM 1165 N N . LEU A 1 150 ? 8.376 -2.862 -18.910 1.00 96.38 150 LEU A N 1
ATOM 1166 C CA . LEU A 1 150 ? 8.143 -3.584 -20.166 1.00 96.38 150 LEU A CA 1
ATOM 1167 C C . LEU A 1 150 ? 6.745 -3.350 -20.755 1.00 96.38 150 LEU A C 1
ATOM 1169 O O . LEU A 1 150 ? 6.565 -3.480 -21.961 1.00 96.38 150 LEU A O 1
ATOM 1173 N N . TRP A 1 151 ? 5.753 -3.024 -19.923 1.00 93.81 151 TRP A N 1
ATOM 1174 C CA . TRP A 1 151 ? 4.356 -2.871 -20.354 1.00 93.81 151 TRP A CA 1
ATOM 1175 C C . TRP A 1 151 ? 3.741 -1.518 -19.972 1.00 93.81 151 TRP A C 1
ATOM 1177 O O . TRP A 1 151 ? 2.709 -1.134 -20.528 1.00 93.81 151 TRP A O 1
ATOM 1187 N N . TYR A 1 152 ? 4.357 -0.764 -19.054 1.00 91.06 152 TYR A N 1
ATOM 1188 C CA . TYR A 1 152 ? 3.790 0.481 -18.527 1.00 91.06 152 TYR A CA 1
ATOM 1189 C C . TYR A 1 152 ? 3.525 1.519 -19.622 1.00 91.06 152 TYR A C 1
ATOM 1191 O O . TYR A 1 152 ? 2.431 2.078 -19.682 1.00 91.06 152 TYR A O 1
ATOM 1199 N N . GLN A 1 153 ? 4.483 1.735 -20.531 1.00 90.31 153 GLN A N 1
ATOM 1200 C CA . GLN A 1 153 ? 4.332 2.712 -21.612 1.00 90.31 153 GLN A CA 1
ATOM 1201 C C . GLN A 1 153 ? 3.196 2.353 -22.568 1.00 90.31 153 GLN A C 1
ATOM 1203 O O . GLN A 1 153 ? 2.435 3.231 -22.964 1.00 90.31 153 GLN A O 1
ATOM 1208 N N . GLN A 1 154 ? 3.037 1.073 -22.904 1.00 90.88 154 GLN A N 1
ATOM 1209 C CA . GLN A 1 154 ? 1.937 0.626 -23.757 1.00 90.88 154 GLN A CA 1
ATOM 1210 C C . GLN A 1 154 ? 0.576 0.859 -23.087 1.00 90.88 154 GLN A C 1
ATOM 1212 O O . GLN A 1 154 ? -0.389 1.211 -23.761 1.00 90.88 154 GLN A O 1
ATOM 1217 N N . LYS A 1 155 ? 0.500 0.683 -21.762 1.00 87.19 155 LYS A N 1
ATOM 1218 C CA . LYS A 1 155 ? -0.740 0.835 -20.992 1.00 87.19 155 LYS A CA 1
ATOM 1219 C C . LYS A 1 155 ? -1.098 2.294 -20.696 1.00 87.19 155 LYS A C 1
ATOM 1221 O O . LYS A 1 155 ? -2.275 2.640 -20.722 1.00 87.19 155 LYS A O 1
ATOM 1226 N N . PHE A 1 156 ? -0.109 3.130 -20.385 1.00 83.19 156 PHE A N 1
ATOM 1227 C CA . PHE A 1 156 ? -0.324 4.481 -19.850 1.00 83.19 156 PHE A CA 1
ATOM 1228 C C . PHE A 1 156 ? 0.202 5.609 -20.745 1.00 83.19 156 PHE A C 1
ATOM 1230 O O . PHE A 1 156 ? 0.007 6.777 -20.425 1.00 83.19 156 PHE A O 1
ATOM 1237 N N . GLY A 1 157 ? 0.862 5.288 -21.859 1.00 84.88 157 GLY A N 1
ATOM 1238 C CA . GLY A 1 157 ? 1.349 6.273 -22.827 1.00 84.88 157 GLY A CA 1
ATOM 1239 C C . GLY A 1 157 ? 2.581 7.067 -22.379 1.00 84.88 157 GLY A C 1
ATOM 1240 O O . GLY A 1 157 ? 2.964 8.009 -23.065 1.00 84.88 157 GLY A O 1
ATOM 1241 N N . MET A 1 158 ? 3.219 6.702 -21.262 1.00 83.94 158 MET A N 1
ATOM 1242 C CA . MET A 1 158 ? 4.415 7.377 -20.744 1.00 83.94 158 MET A CA 1
ATOM 1243 C C . MET A 1 158 ? 5.496 6.371 -20.324 1.00 83.94 158 MET A C 1
ATOM 1245 O O . MET A 1 158 ? 5.153 5.282 -19.861 1.00 83.94 158 MET A O 1
ATOM 1249 N N . PRO A 1 159 ? 6.792 6.689 -20.487 1.00 86.69 159 PRO A N 1
ATOM 1250 C CA . PRO A 1 159 ? 7.863 5.775 -20.112 1.00 86.69 159 PRO A CA 1
ATOM 1251 C C . PRO A 1 159 ? 7.910 5.568 -18.595 1.00 86.69 159 PRO A C 1
ATOM 1253 O O . PRO A 1 159 ? 7.614 6.472 -17.816 1.00 86.69 159 PRO A O 1
ATOM 1256 N N . CYS A 1 160 ? 8.333 4.377 -18.187 1.00 88.00 160 CYS A N 1
ATOM 1257 C CA . CYS A 1 160 ? 8.620 4.031 -16.801 1.00 88.00 160 CYS A CA 1
ATOM 1258 C C . CYS A 1 160 ? 10.014 3.397 -16.772 1.00 88.00 160 CYS A C 1
ATOM 1260 O O . CYS A 1 160 ? 10.214 2.391 -17.455 1.00 88.00 160 CYS A O 1
ATOM 1262 N N . PRO A 1 161 ? 10.997 3.977 -16.064 1.00 91.94 161 PRO A N 1
ATOM 1263 C CA . PRO A 1 161 ? 12.299 3.345 -15.893 1.00 91.94 161 PRO A CA 1
ATOM 1264 C C . PRO A 1 161 ? 12.174 1.997 -15.179 1.00 91.94 161 PRO A C 1
ATOM 1266 O O . PRO A 1 161 ? 11.292 1.806 -14.343 1.00 91.94 161 PRO A O 1
ATOM 1269 N N . GLN A 1 162 ? 13.084 1.068 -15.468 1.00 95.19 162 GLN A N 1
ATOM 1270 C CA . GLN A 1 162 ? 13.140 -0.190 -14.731 1.00 95.19 162 GLN A CA 1
ATOM 1271 C C . GLN A 1 162 ? 13.414 0.070 -13.244 1.00 95.19 162 GLN A C 1
ATOM 1273 O O . GLN A 1 162 ? 14.387 0.733 -12.885 1.00 95.19 162 GLN A O 1
ATOM 1278 N N . HIS A 1 163 ? 12.576 -0.495 -12.377 1.00 96.00 163 HIS A N 1
ATOM 1279 C CA . HIS A 1 163 ? 12.796 -0.458 -10.937 1.00 96.00 163 HIS A CA 1
ATOM 1280 C C . HIS A 1 163 ? 13.849 -1.492 -10.522 1.00 96.00 163 HIS A C 1
ATOM 1282 O O . HIS A 1 163 ? 13.833 -2.635 -10.981 1.00 96.00 163 HIS A O 1
ATOM 1288 N N . THR A 1 164 ? 14.759 -1.083 -9.638 1.00 95.38 164 THR A N 1
ATOM 1289 C CA . THR A 1 164 ? 15.839 -1.927 -9.093 1.00 95.38 164 THR A CA 1
ATOM 1290 C C . THR A 1 164 ? 15.578 -2.387 -7.657 1.00 95.38 164 THR A C 1
ATOM 1292 O O . THR A 1 164 ? 16.305 -3.232 -7.141 1.00 95.38 164 THR A O 1
ATOM 1295 N N . SER A 1 165 ? 14.540 -1.851 -7.012 1.00 97.75 165 SER A N 1
ATOM 1296 C CA . SER A 1 165 ? 14.050 -2.274 -5.702 1.00 97.75 165 SER A CA 1
ATOM 1297 C C . SER A 1 165 ? 12.546 -2.040 -5.591 1.00 97.75 165 SER A C 1
ATOM 1299 O O . SER A 1 165 ? 11.969 -1.219 -6.313 1.00 97.75 165 SER A O 1
ATOM 1301 N N . THR A 1 166 ? 11.907 -2.742 -4.657 1.00 97.88 166 THR A N 1
ATOM 1302 C CA . THR A 1 166 ? 10.478 -2.573 -4.380 1.00 97.88 166 THR A CA 1
ATOM 1303 C C . THR A 1 166 ? 10.194 -1.198 -3.778 1.00 97.88 166 THR A C 1
ATOM 1305 O O . THR A 1 166 ? 9.259 -0.527 -4.201 1.00 97.88 166 THR A O 1
ATOM 1308 N N . GLU A 1 167 ? 11.043 -0.721 -2.864 1.00 97.69 167 GLU A N 1
ATOM 1309 C CA . GLU A 1 167 ? 10.974 0.633 -2.303 1.00 97.69 167 GLU A CA 1
ATOM 1310 C C . GLU A 1 167 ? 11.110 1.708 -3.395 1.00 97.69 167 GLU A C 1
ATOM 1312 O O . GLU A 1 167 ? 10.367 2.690 -3.402 1.00 97.69 167 GLU A O 1
ATOM 1317 N N . GLY A 1 168 ? 12.015 1.500 -4.360 1.00 96.56 168 GLY A N 1
ATOM 1318 C CA . GLY A 1 168 ? 12.195 2.386 -5.509 1.00 96.56 168 GLY A CA 1
ATOM 1319 C C . GLY A 1 168 ? 10.961 2.445 -6.408 1.00 96.56 168 GLY A C 1
ATOM 1320 O O . GLY A 1 168 ? 10.625 3.516 -6.904 1.00 96.56 168 GLY A O 1
ATOM 1321 N N . ALA A 1 169 ? 10.255 1.324 -6.576 1.00 95.88 169 ALA A N 1
ATOM 1322 C CA . ALA A 1 169 ? 8.983 1.290 -7.290 1.00 95.88 169 ALA A CA 1
ATOM 1323 C C . ALA A 1 169 ? 7.886 2.053 -6.538 1.00 95.88 169 ALA A C 1
ATOM 1325 O O . ALA A 1 169 ? 7.237 2.915 -7.133 1.00 95.88 169 ALA A O 1
ATOM 1326 N N . ILE A 1 170 ? 7.738 1.802 -5.227 1.00 96.75 170 ILE A N 1
ATOM 1327 C CA . ILE A 1 170 ? 6.757 2.488 -4.372 1.00 96.75 170 ILE A CA 1
ATOM 1328 C C . ILE A 1 170 ? 6.915 4.004 -4.504 1.00 96.75 170 ILE A C 1
ATOM 1330 O O . ILE A 1 170 ? 5.928 4.683 -4.752 1.00 96.75 170 ILE A O 1
ATOM 1334 N N . LEU A 1 171 ? 8.144 4.535 -4.441 1.00 95.44 171 LEU A N 1
ATOM 1335 C CA . LEU A 1 171 ? 8.433 5.976 -4.545 1.00 95.44 171 LEU A CA 1
ATOM 1336 C C . LEU A 1 171 ? 7.921 6.654 -5.829 1.00 95.44 171 LEU A C 1
ATOM 1338 O O . LEU A 1 171 ? 7.784 7.878 -5.857 1.00 95.44 171 LEU A O 1
ATOM 1342 N N . THR A 1 172 ? 7.629 5.892 -6.884 1.00 92.56 172 THR A N 1
ATOM 1343 C CA . THR A 1 172 ? 7.104 6.435 -8.147 1.00 92.56 172 THR A CA 1
ATOM 1344 C C . THR A 1 172 ? 5.581 6.513 -8.198 1.00 92.56 172 THR A C 1
ATOM 1346 O O . THR A 1 172 ? 5.026 7.106 -9.118 1.00 92.56 172 THR A O 1
ATOM 1349 N N . TRP A 1 173 ? 4.866 5.926 -7.239 1.00 92.25 173 TRP A N 1
ATOM 1350 C CA . TRP A 1 173 ? 3.415 5.815 -7.334 1.00 92.25 173 TRP A CA 1
ATOM 1351 C C . TRP A 1 173 ? 2.688 7.144 -7.157 1.00 92.25 173 TRP A C 1
ATOM 1353 O O . TRP A 1 173 ? 3.120 8.017 -6.417 1.00 92.25 173 TRP A O 1
ATOM 1363 N N . LEU A 1 174 ? 1.531 7.245 -7.817 1.00 88.81 174 LEU A N 1
ATOM 1364 C CA . LEU A 1 174 ? 0.803 8.476 -8.156 1.00 88.81 174 LEU A CA 1
ATOM 1365 C C . LEU A 1 174 ? 0.396 9.384 -6.980 1.00 88.81 174 LEU A C 1
ATOM 1367 O O . LEU A 1 174 ? 0.081 10.556 -7.183 1.00 88.81 174 LEU A O 1
ATOM 1371 N N . SER A 1 175 ? 0.328 8.861 -5.759 1.00 87.50 175 SER A N 1
ATOM 1372 C CA . SER A 1 175 ? -0.119 9.616 -4.587 1.00 87.50 175 SER A CA 1
ATOM 1373 C C . SER A 1 175 ? 0.630 9.180 -3.340 1.00 87.50 175 SER A C 1
ATOM 1375 O O . SER A 1 175 ? 0.918 7.996 -3.188 1.00 87.50 175 SER A O 1
ATOM 1377 N N . GLY A 1 176 ? 0.857 10.122 -2.418 1.00 83.06 176 GLY A N 1
ATOM 1378 C CA . GL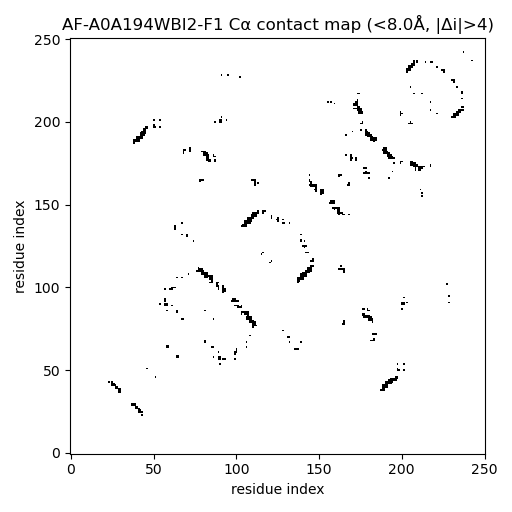Y A 1 176 ? 1.410 9.870 -1.084 1.00 83.06 176 GLY A CA 1
ATOM 1379 C C . GLY A 1 176 ? 0.676 8.769 -0.319 1.00 83.06 176 GLY A C 1
ATOM 1380 O O . GLY A 1 176 ? 1.292 7.995 0.401 1.00 83.06 176 GLY A O 1
ATOM 1381 N N . THR A 1 177 ? -0.630 8.628 -0.554 1.00 86.25 177 THR A N 1
ATOM 1382 C CA . THR A 1 177 ? -1.473 7.582 0.042 1.00 86.25 177 THR A CA 1
ATOM 1383 C C . THR A 1 177 ? -1.146 6.183 -0.469 1.00 86.25 177 THR A C 1
ATOM 1385 O O . THR A 1 177 ? -1.533 5.203 0.155 1.00 86.25 177 THR A O 1
ATOM 1388 N N . ALA A 1 178 ? -0.439 6.064 -1.591 1.00 87.38 178 ALA A N 1
ATOM 1389 C CA . ALA A 1 178 ? 0.048 4.793 -2.101 1.00 87.38 178 ALA A CA 1
ATOM 1390 C C . ALA A 1 178 ? 1.472 4.483 -1.617 1.00 87.38 178 ALA A C 1
ATOM 1392 O O . ALA A 1 178 ? 1.881 3.333 -1.702 1.00 87.38 178 ALA A O 1
ATOM 1393 N N . LEU A 1 179 ? 2.224 5.463 -1.097 1.00 94.81 179 LEU A N 1
ATOM 1394 C CA . LEU A 1 179 ? 3.647 5.328 -0.757 1.00 94.81 179 LEU A CA 1
ATOM 1395 C C . LEU A 1 179 ? 3.883 4.571 0.558 1.00 94.81 179 LEU A C 1
ATOM 1397 O O . LEU A 1 179 ? 4.621 5.030 1.423 1.00 94.81 179 LEU A O 1
ATOM 1401 N N . PHE A 1 180 ? 3.240 3.419 0.712 1.00 97.25 180 PHE A N 1
ATOM 1402 C CA . PHE A 1 180 ? 3.353 2.554 1.872 1.00 97.25 180 PHE A CA 1
ATOM 1403 C C . PHE A 1 180 ? 3.591 1.115 1.439 1.00 97.25 180 PHE A C 1
ATOM 1405 O O . PHE A 1 180 ? 2.965 0.624 0.498 1.00 97.25 180 PHE A O 1
ATOM 1412 N N . GLY A 1 181 ? 4.464 0.435 2.173 1.00 98.25 181 GLY A N 1
ATOM 1413 C CA . GLY A 1 181 ? 4.651 -1.007 2.102 1.00 98.25 181 GLY A CA 1
ATOM 1414 C C . GLY A 1 181 ? 4.791 -1.586 3.503 1.00 98.25 181 GLY A C 1
ATOM 1415 O O . GLY A 1 181 ? 5.484 -1.013 4.339 1.00 98.25 181 GLY A O 1
ATOM 1416 N N . VAL A 1 182 ? 4.161 -2.726 3.767 1.00 98.38 182 VAL A N 1
ATOM 1417 C CA . VAL A 1 182 ? 4.310 -3.501 5.003 1.00 98.38 182 VAL A CA 1
ATOM 1418 C C . VAL A 1 182 ? 4.659 -4.940 4.652 1.00 98.38 182 VAL A C 1
ATOM 1420 O O . VAL A 1 182 ? 4.104 -5.525 3.724 1.00 98.38 182 VAL A O 1
ATOM 1423 N N . ARG A 1 183 ? 5.592 -5.524 5.397 1.00 97.75 183 ARG A N 1
ATOM 1424 C CA . ARG A 1 183 ? 5.918 -6.949 5.313 1.00 97.75 183 ARG A CA 1
ATOM 1425 C C . ARG A 1 183 ? 6.280 -7.505 6.676 1.00 97.75 183 ARG A C 1
ATOM 1427 O O . ARG A 1 183 ? 6.736 -6.765 7.546 1.00 97.75 183 ARG A O 1
ATOM 1434 N N . LEU A 1 184 ? 6.144 -8.815 6.834 1.00 96.75 184 LEU A N 1
ATOM 1435 C CA . LEU A 1 184 ? 6.613 -9.513 8.027 1.00 96.75 184 LEU A CA 1
ATOM 1436 C C . LEU A 1 184 ? 8.075 -9.933 7.857 1.00 96.75 184 LEU A C 1
ATOM 1438 O O . LEU A 1 184 ? 8.485 -10.416 6.800 1.00 96.75 184 LEU A O 1
ATOM 1442 N N . LEU A 1 185 ? 8.856 -9.743 8.913 1.00 94.19 185 LEU A N 1
ATOM 1443 C CA . LEU A 1 185 ? 10.206 -10.272 9.064 1.00 94.19 185 LEU A CA 1
ATOM 1444 C C . LEU A 1 185 ? 10.154 -11.706 9.625 1.00 94.19 185 LEU A C 1
ATOM 1446 O O . LEU A 1 185 ? 9.130 -12.108 10.178 1.00 94.19 185 LEU A O 1
ATOM 1450 N N . PRO A 1 186 ? 11.249 -12.492 9.547 1.00 90.12 186 PRO A N 1
ATOM 1451 C CA . PRO A 1 186 ? 11.261 -13.880 10.030 1.00 90.12 186 PRO A CA 1
ATOM 1452 C C . PRO A 1 186 ? 10.897 -14.062 11.512 1.00 90.12 186 PRO A C 1
ATOM 1454 O O . PRO A 1 186 ? 10.487 -15.143 11.921 1.00 90.12 186 PRO A O 1
ATOM 1457 N N . ASN A 1 187 ? 11.049 -13.017 12.326 1.00 89.88 187 ASN A N 1
ATOM 1458 C CA . ASN A 1 187 ? 10.674 -12.994 13.740 1.00 89.88 187 ASN A CA 1
ATOM 1459 C C . ASN A 1 187 ? 9.242 -12.473 13.988 1.00 89.88 187 ASN A C 1
ATOM 1461 O O . ASN A 1 187 ? 8.887 -12.229 15.136 1.00 89.88 187 ASN A O 1
ATOM 1465 N N . ASN A 1 188 ? 8.439 -12.307 12.933 1.00 88.25 188 ASN A N 1
ATOM 1466 C CA . ASN A 1 188 ? 7.100 -11.706 12.919 1.00 88.25 188 ASN A CA 1
ATOM 1467 C C . ASN A 1 188 ? 7.033 -10.209 13.264 1.00 88.25 188 ASN A C 1
ATOM 1469 O O . ASN A 1 188 ? 5.932 -9.662 13.358 1.00 88.25 188 ASN A O 1
ATOM 1473 N N . ASP A 1 189 ? 8.172 -9.524 13.394 1.00 93.94 189 ASP A N 1
ATOM 1474 C CA . ASP A 1 189 ? 8.183 -8.061 13.423 1.00 93.94 189 ASP A CA 1
ATOM 1475 C C . ASP A 1 189 ? 7.763 -7.506 12.061 1.00 93.94 189 ASP A C 1
ATOM 1477 O O . ASP A 1 189 ? 7.940 -8.143 11.018 1.00 93.94 189 ASP A O 1
ATOM 1481 N N . TRP A 1 190 ? 7.219 -6.295 12.053 1.00 96.56 190 TRP A N 1
ATOM 1482 C CA . TRP A 1 190 ? 6.828 -5.648 10.808 1.00 96.56 190 TRP A CA 1
ATOM 1483 C C . TRP A 1 190 ? 7.988 -4.814 10.296 1.00 96.56 190 TRP A C 1
ATOM 1485 O O . TRP A 1 190 ? 8.598 -4.058 11.049 1.00 96.56 190 TRP A O 1
ATOM 1495 N N . LYS A 1 191 ? 8.252 -4.886 8.996 1.00 97.69 191 LYS A N 1
ATOM 1496 C CA . LYS A 1 191 ? 8.994 -3.849 8.292 1.00 97.69 191 LYS A CA 1
ATOM 1497 C C . LYS A 1 191 ? 8.005 -2.981 7.522 1.00 97.69 191 LYS A C 1
ATOM 1499 O O . LYS A 1 191 ? 7.219 -3.503 6.733 1.00 97.69 191 LYS A O 1
ATOM 1504 N N . VAL A 1 192 ? 8.069 -1.675 7.748 1.00 98.25 192 VAL A N 1
ATOM 1505 C CA . VAL A 1 192 ? 7.200 -0.669 7.139 1.00 98.25 192 VAL A CA 1
ATOM 1506 C C . VAL A 1 192 ? 8.055 0.302 6.336 1.00 98.25 192 VAL A C 1
ATOM 1508 O O . VAL A 1 192 ? 8.989 0.893 6.866 1.00 98.25 192 VAL A O 1
ATOM 1511 N N . PHE A 1 193 ? 7.726 0.488 5.066 1.00 98.38 193 PHE A N 1
ATOM 1512 C CA . PHE A 1 193 ? 8.263 1.552 4.228 1.00 98.38 193 PHE A CA 1
ATOM 1513 C C . PHE A 1 193 ? 7.207 2.652 4.121 1.00 98.38 193 PHE A C 1
ATOM 1515 O O . PHE A 1 193 ? 6.115 2.392 3.625 1.00 98.38 193 PHE A O 1
ATOM 1522 N N . ALA A 1 194 ? 7.511 3.847 4.628 1.00 97.12 194 ALA A N 1
ATOM 1523 C CA . ALA A 1 194 ? 6.590 4.983 4.707 1.00 97.12 194 ALA A CA 1
ATOM 1524 C C . ALA A 1 194 ? 7.343 6.305 4.449 1.00 97.12 194 ALA A C 1
ATOM 1526 O O . ALA A 1 194 ? 7.417 7.156 5.336 1.00 97.12 194 ALA A O 1
ATOM 1527 N N . PRO A 1 195 ? 7.942 6.508 3.261 1.00 96.88 195 PRO A N 1
ATOM 1528 C CA . PRO A 1 195 ? 8.865 7.612 2.978 1.00 96.88 195 PRO A CA 1
ATOM 1529 C C . PRO A 1 195 ? 8.301 9.016 3.237 1.00 96.88 195 PRO A C 1
ATOM 1531 O O . PRO A 1 195 ? 9.077 9.933 3.490 1.00 96.88 195 PRO A O 1
ATOM 1534 N N . TRP A 1 196 ? 6.980 9.206 3.176 1.00 95.31 196 TRP A N 1
ATOM 1535 C CA . TRP A 1 196 ? 6.321 10.491 3.466 1.00 95.31 196 TRP A CA 1
ATOM 1536 C C . TRP A 1 196 ? 5.727 10.572 4.881 1.00 95.31 196 TRP A C 1
ATOM 1538 O O . TRP A 1 196 ? 5.151 11.593 5.251 1.00 95.31 196 TRP A O 1
ATOM 1548 N N . GLY A 1 197 ? 5.888 9.521 5.686 1.00 96.50 197 GLY A N 1
ATOM 1549 C CA . GLY A 1 197 ? 5.308 9.409 7.019 1.00 96.50 197 GLY A CA 1
ATOM 1550 C C . GLY A 1 197 ? 3.796 9.219 7.009 1.00 96.50 197 GLY A C 1
ATOM 1551 O O . GLY A 1 197 ? 3.164 9.116 5.962 1.00 96.50 197 GLY A O 1
ATOM 1552 N N . PHE A 1 198 ? 3.204 9.158 8.198 1.00 97.31 198 PHE A N 1
ATOM 1553 C CA . PHE A 1 198 ? 1.801 8.765 8.384 1.00 97.31 198 PHE A CA 1
ATOM 1554 C C . PHE A 1 198 ? 0.823 9.945 8.458 1.00 97.31 198 PHE A C 1
ATOM 1556 O O . PHE A 1 198 ? -0.393 9.741 8.419 1.00 97.31 198 PHE A O 1
ATOM 1563 N N . THR A 1 199 ? 1.325 11.177 8.572 1.00 96.69 199 THR A N 1
ATOM 1564 C CA . THR A 1 199 ? 0.508 12.362 8.865 1.00 96.69 199 THR A CA 1
ATOM 1565 C C . THR A 1 199 ? -0.595 12.581 7.828 1.00 96.69 199 THR A C 1
ATOM 1567 O O . THR A 1 199 ? -1.744 12.829 8.199 1.00 96.69 199 THR A O 1
ATOM 1570 N N . ASP A 1 200 ? -0.292 12.448 6.532 1.00 96.50 200 ASP A N 1
ATOM 1571 C CA . ASP A 1 200 ? -1.289 12.644 5.472 1.00 96.50 200 ASP A CA 1
ATOM 1572 C C . ASP A 1 200 ? -2.420 11.601 5.588 1.00 96.50 200 ASP A C 1
ATOM 1574 O O . ASP A 1 200 ? -3.591 11.974 5.628 1.00 96.50 200 ASP A O 1
ATOM 1578 N N . ILE A 1 201 ? -2.109 10.310 5.761 1.00 97.00 201 ILE A N 1
ATOM 1579 C CA . ILE A 1 201 ? -3.148 9.268 5.831 1.00 97.00 201 ILE A CA 1
ATOM 1580 C C . ILE A 1 201 ? -3.976 9.338 7.122 1.00 97.00 201 ILE A C 1
ATOM 1582 O O . ILE A 1 201 ? -5.193 9.166 7.073 1.00 97.00 201 ILE A O 1
ATOM 1586 N N . LEU A 1 202 ? -3.357 9.673 8.260 1.00 97.75 202 LEU A N 1
ATOM 1587 C CA . LEU A 1 202 ? -4.044 9.804 9.552 1.00 97.75 202 LEU A CA 1
ATOM 1588 C C . LEU A 1 202 ? -4.890 11.080 9.653 1.00 97.75 202 LEU A C 1
ATOM 1590 O O . LEU A 1 202 ? -5.831 11.125 10.446 1.00 97.75 202 LEU A O 1
ATOM 1594 N N . SER A 1 203 ? -4.568 12.108 8.863 1.00 97.44 203 SER A N 1
ATOM 1595 C CA . SER A 1 203 ? -5.312 13.374 8.787 1.00 97.44 203 SER A CA 1
ATOM 1596 C C . SER A 1 203 ? -6.312 13.437 7.627 1.00 97.44 203 SER A C 1
ATOM 1598 O O . SER A 1 203 ? -6.887 14.505 7.381 1.00 97.44 203 SER A O 1
ATOM 1600 N N . LEU A 1 204 ? -6.534 12.305 6.942 1.00 97.75 204 LEU A N 1
ATOM 1601 C CA . LEU A 1 204 ? -7.416 12.173 5.780 1.00 97.75 204 LEU A CA 1
ATOM 1602 C C . LEU A 1 204 ? -6.996 13.067 4.601 1.00 97.75 204 LEU A C 1
ATOM 1604 O O . LEU A 1 204 ? -7.841 13.587 3.884 1.00 97.75 204 LEU A O 1
ATOM 1608 N N . THR A 1 205 ? -5.699 13.259 4.380 1.00 97.88 205 THR A N 1
ATOM 1609 C CA . THR A 1 205 ? -5.156 14.053 3.272 1.00 97.88 205 THR A CA 1
ATOM 1610 C C . THR A 1 205 ? -4.697 13.150 2.127 1.00 97.88 205 THR A C 1
ATOM 1612 O O . THR A 1 205 ? -3.894 12.238 2.312 1.00 97.88 205 THR A O 1
ATOM 1615 N N . VAL A 1 206 ? -5.184 13.424 0.916 1.00 96.94 206 VAL A N 1
ATOM 1616 C CA . VAL A 1 206 ? -4.735 12.784 -0.326 1.00 96.94 206 VAL A CA 1
ATOM 1617 C C . VAL A 1 206 ? -3.855 13.775 -1.071 1.00 96.94 206 VAL A C 1
ATOM 1619 O O . VAL A 1 206 ? -4.336 14.813 -1.525 1.00 96.94 206 VAL A O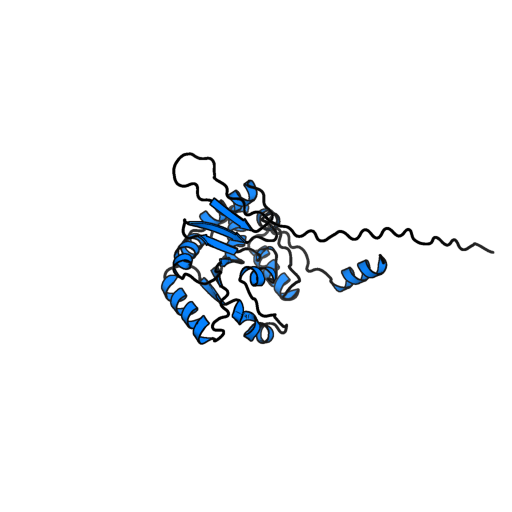 1
ATOM 1622 N N . ARG A 1 207 ? -2.563 13.460 -1.183 1.00 95.38 207 ARG A N 1
ATOM 1623 C CA . ARG A 1 207 ? -1.568 14.299 -1.858 1.00 95.38 207 ARG A CA 1
ATOM 1624 C C . ARG A 1 207 ? -1.056 13.622 -3.128 1.00 95.38 207 ARG A C 1
ATOM 1626 O O . ARG A 1 207 ? -0.729 12.433 -3.063 1.00 95.38 207 ARG A O 1
ATOM 1633 N N . PRO A 1 208 ? -0.968 14.319 -4.271 1.00 95.50 208 PRO A N 1
ATOM 1634 C CA . PRO A 1 208 ? -0.394 13.743 -5.480 1.00 95.50 208 PRO A CA 1
ATOM 1635 C C . PRO A 1 208 ? 1.123 13.592 -5.340 1.00 95.50 208 PRO A C 1
ATOM 1637 O O . PRO A 1 208 ? 1.775 14.365 -4.640 1.00 95.50 208 PRO A O 1
ATOM 1640 N N . ASN A 1 209 ? 1.682 12.620 -6.049 1.00 92.81 209 ASN A N 1
ATOM 1641 C CA . ASN A 1 209 ? 3.113 12.466 -6.264 1.00 92.81 209 ASN A CA 1
ATOM 1642 C C . ASN A 1 209 ? 3.378 12.582 -7.776 1.00 92.81 209 ASN A C 1
ATOM 1644 O O . ASN A 1 209 ? 3.197 11.601 -8.500 1.00 92.81 209 ASN A O 1
ATOM 1648 N N . PRO A 1 210 ? 3.770 13.765 -8.282 1.00 88.12 210 PRO A N 1
ATOM 1649 C CA . PRO A 1 210 ? 3.893 14.025 -9.718 1.00 88.12 210 PRO A CA 1
ATOM 1650 C C . PRO A 1 210 ? 5.147 13.391 -10.356 1.00 88.12 210 PRO A C 1
ATOM 1652 O O . PRO A 1 210 ? 5.551 13.802 -11.439 1.00 88.12 210 PRO A O 1
ATOM 1655 N N . VAL A 1 211 ? 5.770 12.400 -9.705 1.00 84.38 211 VAL A N 1
ATOM 1656 C CA . VAL A 1 211 ? 6.907 11.636 -10.247 1.00 84.38 211 VAL A CA 1
ATOM 1657 C C . VAL A 1 211 ? 6.468 10.732 -11.399 1.00 84.38 211 VAL A C 1
ATOM 1659 O O . VAL A 1 211 ? 7.196 10.581 -12.380 1.00 84.38 211 VAL A O 1
ATOM 1662 N N . SER A 1 212 ? 5.296 10.100 -11.304 1.00 72.56 212 SER A N 1
ATOM 1663 C CA . SER A 1 212 ? 4.750 9.270 -12.385 1.00 72.56 212 SER A CA 1
ATOM 1664 C C . SER A 1 212 ? 3.222 9.274 -12.403 1.00 72.56 212 SER A C 1
ATOM 1666 O O . SER A 1 212 ? 2.557 9.479 -11.389 1.00 72.56 212 SER A O 1
ATOM 1668 N N . GLY A 1 213 ? 2.663 9.021 -13.588 1.00 80.00 213 GLY A N 1
ATOM 1669 C CA . GLY A 1 213 ? 1.230 9.073 -13.862 1.00 80.00 213 GLY A CA 1
ATOM 1670 C C . GLY A 1 213 ? 0.735 10.472 -14.238 1.00 80.00 213 GLY A C 1
ATOM 1671 O O . GLY A 1 213 ? 1.518 11.371 -14.538 1.00 80.00 213 GLY A O 1
ATOM 1672 N N . THR A 1 214 ? -0.587 10.643 -14.298 1.00 85.69 214 THR A N 1
ATOM 1673 C CA . THR A 1 214 ? -1.212 11.850 -14.857 1.00 85.69 214 THR A CA 1
ATOM 1674 C C . THR A 1 214 ? -2.220 12.469 -13.896 1.00 85.69 214 THR A C 1
ATOM 1676 O O . THR A 1 214 ? -2.855 11.768 -13.101 1.00 85.69 214 THR A O 1
ATOM 1679 N N . ARG A 1 215 ? -2.428 13.786 -14.038 1.00 91.88 215 ARG A N 1
ATOM 1680 C CA . ARG A 1 215 ? -3.473 14.551 -13.340 1.00 91.88 215 ARG A CA 1
ATOM 1681 C C . ARG A 1 215 ? -4.829 13.854 -13.403 1.00 91.88 215 ARG A C 1
ATOM 1683 O O . ARG A 1 215 ? -5.459 13.647 -12.373 1.00 91.88 215 ARG A O 1
ATOM 1690 N N . THR A 1 216 ? -5.234 13.424 -14.596 1.00 91.75 216 THR A N 1
ATOM 1691 C CA . THR A 1 216 ? -6.531 12.778 -14.822 1.00 91.75 216 THR A CA 1
ATOM 1692 C C . THR A 1 216 ? -6.689 11.491 -14.014 1.00 91.75 216 THR A C 1
ATOM 1694 O O . THR A 1 216 ? -7.722 11.299 -13.378 1.00 91.75 216 THR A O 1
ATOM 1697 N N . VAL A 1 217 ? -5.671 10.621 -13.987 1.00 90.31 217 VAL A N 1
ATOM 1698 C CA . VAL A 1 217 ? -5.739 9.368 -13.211 1.00 90.31 217 VAL A CA 1
ATOM 1699 C C . VAL A 1 217 ? -5.790 9.666 -11.710 1.00 90.31 217 VAL A C 1
ATOM 1701 O O . VAL A 1 217 ? -6.519 9.000 -10.973 1.00 90.31 217 VAL A O 1
ATOM 1704 N N . TYR A 1 218 ? -5.050 10.677 -11.250 1.00 94.00 218 TYR A N 1
ATOM 1705 C CA . TYR A 1 218 ? -5.055 11.081 -9.846 1.00 94.00 218 TYR A CA 1
ATOM 1706 C C . TYR A 1 218 ? -6.427 11.606 -9.424 1.00 94.00 218 TYR A C 1
ATOM 1708 O O . TYR A 1 218 ? -6.992 11.124 -8.445 1.00 94.00 218 TYR A O 1
ATOM 1716 N N . GLU A 1 219 ? -6.988 12.543 -10.188 1.00 95.12 219 GLU A N 1
ATOM 1717 C CA . GLU A 1 219 ? -8.286 13.157 -9.903 1.00 95.12 219 GLU A CA 1
ATOM 1718 C C . GLU A 1 219 ? -9.417 12.120 -9.916 1.00 95.12 219 GLU A C 1
ATOM 1720 O O . GLU A 1 219 ? -10.277 12.146 -9.037 1.00 95.12 219 GLU A O 1
ATOM 1725 N N . GLN A 1 220 ? -9.383 11.148 -10.836 1.00 94.75 220 GLN A N 1
ATOM 1726 C CA . GLN A 1 220 ? -10.338 10.033 -10.856 1.00 94.75 220 GLN A CA 1
ATOM 1727 C C . GLN A 1 220 ? -10.250 9.169 -9.591 1.00 94.75 220 GLN A C 1
ATOM 1729 O O . GLN A 1 220 ? -11.276 8.873 -8.974 1.00 94.75 220 GLN A O 1
ATOM 1734 N N . LYS A 1 221 ? -9.035 8.783 -9.170 1.00 93.44 221 LYS A N 1
ATOM 1735 C CA . LYS A 1 221 ? -8.841 8.010 -7.932 1.00 93.44 221 LYS A CA 1
ATOM 1736 C C . LYS A 1 221 ? -9.286 8.801 -6.703 1.00 93.44 221 LYS A C 1
ATOM 1738 O O . LYS A 1 221 ? -10.018 8.268 -5.873 1.00 93.44 221 LYS A O 1
ATOM 1743 N N . ALA A 1 222 ? -8.901 10.071 -6.618 1.00 95.50 222 ALA A N 1
ATOM 1744 C CA . ALA A 1 222 ? -9.272 10.955 -5.522 1.00 95.50 222 ALA A CA 1
ATOM 1745 C C . ALA A 1 222 ? -10.794 11.154 -5.425 1.00 95.50 222 ALA A C 1
ATOM 1747 O O . ALA A 1 222 ? -11.343 11.090 -4.326 1.00 95.50 222 ALA A O 1
ATOM 1748 N N . ALA A 1 223 ? -11.485 11.334 -6.556 1.00 96.50 223 ALA A N 1
ATOM 1749 C CA . ALA A 1 223 ? -12.941 11.451 -6.598 1.00 96.50 223 ALA A CA 1
ATOM 1750 C C . ALA A 1 223 ? -13.633 10.167 -6.120 1.00 96.50 223 ALA A C 1
ATOM 1752 O O . ALA A 1 223 ? -14.552 10.236 -5.303 1.00 96.50 223 ALA A O 1
ATOM 1753 N N . ARG A 1 224 ? -13.154 8.998 -6.568 1.00 95.81 224 ARG A N 1
ATOM 1754 C CA . ARG A 1 224 ? -13.655 7.695 -6.111 1.00 95.81 224 ARG A CA 1
ATOM 1755 C C . ARG A 1 224 ? -13.510 7.539 -4.600 1.00 95.81 224 ARG A C 1
ATOM 1757 O O . ARG A 1 224 ? -14.492 7.250 -3.924 1.00 95.81 224 ARG A O 1
ATOM 1764 N N . TRP A 1 225 ? -12.311 7.775 -4.067 1.00 96.44 225 TRP A N 1
ATOM 1765 C CA . TRP A 1 225 ? -12.059 7.680 -2.629 1.00 96.44 225 TRP A CA 1
ATOM 1766 C C . TRP A 1 225 ? -12.913 8.668 -1.837 1.00 96.44 225 TRP A C 1
ATOM 1768 O O . TRP A 1 225 ? -13.501 8.292 -0.829 1.00 96.44 225 TRP A O 1
ATOM 1778 N N . LYS A 1 226 ? -13.060 9.910 -2.308 1.00 97.00 226 LYS A N 1
ATOM 1779 C CA . LYS A 1 226 ? -13.897 10.912 -1.637 1.00 97.00 226 LYS A CA 1
ATOM 1780 C C . LYS A 1 226 ? -15.388 10.551 -1.622 1.00 97.00 226 LYS A C 1
ATOM 1782 O O . LYS A 1 226 ? -16.103 10.989 -0.725 1.00 97.00 226 LYS A O 1
ATOM 1787 N N . GLY A 1 227 ? -15.851 9.736 -2.570 1.00 97.06 227 GLY A N 1
ATOM 1788 C CA . GLY A 1 227 ? -17.200 9.167 -2.549 1.00 97.06 227 GLY A CA 1
ATOM 1789 C C . GLY A 1 227 ? -17.438 8.171 -1.406 1.00 97.06 227 GLY A C 1
ATOM 1790 O O . GLY A 1 227 ? -18.572 8.037 -0.962 1.00 97.06 227 GLY A O 1
ATOM 1791 N N . ILE A 1 228 ? -16.382 7.512 -0.913 1.00 97.38 228 ILE A N 1
ATOM 1792 C CA . ILE A 1 228 ? -16.435 6.534 0.188 1.00 97.38 228 ILE A CA 1
ATOM 1793 C C . ILE A 1 228 ? -16.114 7.224 1.523 1.00 97.38 228 ILE A C 1
ATOM 1795 O O . ILE A 1 228 ? -16.877 7.142 2.482 1.00 97.38 228 ILE A O 1
ATOM 1799 N N . TRP A 1 229 ? -15.010 7.974 1.574 1.00 97.88 229 TRP A N 1
ATOM 1800 C CA . TRP A 1 229 ? -14.568 8.735 2.743 1.00 97.88 229 TRP A CA 1
ATOM 1801 C C . TRP A 1 229 ? -14.776 10.234 2.498 1.00 97.88 229 TRP A C 1
ATOM 1803 O O . TRP A 1 229 ? -13.887 10.951 2.032 1.00 97.88 229 TRP A O 1
ATOM 1813 N N . SER A 1 230 ? -15.964 10.733 2.842 1.00 96.06 230 SER A N 1
ATOM 1814 C CA . SER A 1 230 ? -16.369 12.129 2.595 1.00 96.06 230 SER A CA 1
ATOM 1815 C C . SER A 1 230 ? -15.450 13.175 3.252 1.00 96.06 230 SER A C 1
ATOM 1817 O O . SER A 1 230 ? -15.309 14.290 2.740 1.00 96.06 230 SER A O 1
ATOM 1819 N N . GLY A 1 231 ? -14.775 12.801 4.346 1.00 96.50 231 GLY A N 1
ATOM 1820 C CA . GLY A 1 231 ? -13.825 13.638 5.083 1.00 96.50 231 GLY A CA 1
ATOM 1821 C C . GLY A 1 231 ? -12.461 13.847 4.412 1.00 96.50 231 GLY A C 1
ATOM 1822 O O . GLY A 1 231 ? -11.669 14.640 4.922 1.00 96.50 231 GLY A O 1
ATOM 1823 N N . LEU A 1 232 ? -12.166 13.183 3.285 1.00 98.12 232 LEU A N 1
ATOM 1824 C CA . LEU A 1 232 ? -10.865 13.310 2.620 1.00 98.12 232 LEU A CA 1
ATOM 1825 C C . LEU A 1 232 ? -10.594 14.740 2.129 1.00 98.12 232 LEU A C 1
ATOM 1827 O O . LEU A 1 232 ? -11.399 15.344 1.420 1.00 98.12 232 LEU A O 1
ATOM 1831 N N . LYS A 1 233 ? -9.417 15.276 2.436 1.00 98.12 233 LYS A N 1
ATOM 1832 C CA . LYS A 1 233 ? -8.873 16.535 1.923 1.00 98.12 233 LYS A CA 1
ATOM 1833 C C . LYS A 1 233 ? -8.007 16.223 0.709 1.00 98.12 233 LYS A C 1
ATOM 1835 O O . LYS A 1 233 ? -6.933 15.648 0.841 1.00 98.12 233 LYS A O 1
ATOM 1840 N N . ILE A 1 234 ? -8.485 16.582 -0.477 1.00 97.69 234 ILE A N 1
ATOM 1841 C CA . ILE A 1 234 ? -7.769 16.316 -1.726 1.00 97.69 234 ILE A CA 1
ATOM 1842 C C . ILE A 1 234 ? -6.891 17.521 -2.048 1.00 97.69 234 ILE A C 1
ATOM 1844 O O . ILE A 1 234 ? -7.407 18.618 -2.261 1.00 97.69 234 ILE A O 1
ATOM 1848 N N . ILE A 1 235 ? -5.577 17.320 -2.086 1.00 97.06 235 ILE A N 1
ATOM 1849 C CA . ILE A 1 235 ? -4.637 18.327 -2.574 1.00 97.06 235 ILE A CA 1
ATOM 1850 C C . ILE A 1 235 ? -4.686 18.313 -4.109 1.00 97.06 235 ILE A C 1
ATOM 1852 O O . ILE A 1 235 ? -4.591 17.230 -4.696 1.00 97.06 235 ILE A O 1
ATOM 1856 N N . PRO A 1 236 ? -4.857 19.466 -4.778 1.00 94.81 236 PRO A N 1
ATOM 1857 C CA . PRO A 1 236 ? -4.860 19.528 -6.236 1.00 94.81 236 PRO A CA 1
ATOM 1858 C C . PRO A 1 236 ? -3.550 19.019 -6.844 1.00 94.81 236 PRO A C 1
ATOM 1860 O O . PRO A 1 236 ? -2.489 19.107 -6.223 1.00 94.81 236 PRO A O 1
ATOM 1863 N N . TRP A 1 237 ? -3.621 18.512 -8.076 1.00 93.50 237 TRP A N 1
ATOM 1864 C CA . TRP A 1 237 ? -2.420 18.232 -8.863 1.00 93.50 237 TRP A CA 1
ATOM 1865 C C . TRP A 1 237 ? -1.622 19.530 -9.073 1.00 93.50 237 TRP A C 1
ATOM 1867 O O . TRP A 1 237 ? -2.242 20.549 -9.380 1.00 93.50 237 TRP A O 1
ATOM 1877 N N . PRO A 1 238 ? -0.287 19.530 -8.906 1.00 90.00 238 PRO A N 1
ATOM 1878 C CA . PRO A 1 238 ? 0.505 20.745 -9.060 1.00 90.00 238 PRO A CA 1
ATOM 1879 C C . PRO A 1 238 ? 0.495 21.231 -10.514 1.00 90.00 238 PRO A C 1
ATOM 1881 O O . PRO A 1 238 ? 0.703 20.446 -11.443 1.00 90.00 238 PRO A O 1
ATOM 1884 N N . ASP A 1 239 ? 0.293 22.533 -10.713 1.00 81.88 239 ASP A N 1
ATOM 1885 C CA . ASP A 1 239 ? 0.419 23.175 -12.022 1.00 81.88 239 ASP A CA 1
ATOM 1886 C C . ASP A 1 239 ? 1.905 23.460 -12.297 1.00 81.88 239 ASP A C 1
ATOM 1888 O O . ASP A 1 239 ? 2.429 24.530 -11.994 1.00 81.88 239 ASP A O 1
ATOM 1892 N N . ILE A 1 240 ? 2.599 22.464 -12.858 1.00 68.31 240 ILE A N 1
ATOM 1893 C CA . ILE A 1 240 ? 4.062 22.472 -13.053 1.00 68.31 240 ILE A CA 1
ATOM 1894 C C . ILE A 1 240 ? 4.537 23.670 -13.907 1.00 68.31 240 ILE A C 1
ATOM 1896 O O . ILE A 1 240 ? 5.649 24.157 -13.713 1.00 68.31 240 ILE A O 1
ATOM 1900 N N . GLU A 1 241 ? 3.700 24.189 -14.814 1.00 56.75 241 GLU A N 1
ATOM 1901 C CA . GLU A 1 241 ? 4.017 25.380 -15.625 1.00 56.75 241 GLU A CA 1
ATOM 1902 C C . GLU A 1 241 ? 3.993 26.687 -14.815 1.00 56.75 241 GLU A C 1
ATOM 1904 O O . GLU A 1 241 ? 4.832 27.557 -15.032 1.00 56.75 241 GLU A O 1
ATOM 1909 N N . ALA A 1 242 ? 3.090 26.815 -13.839 1.00 52.44 242 ALA A N 1
ATOM 1910 C CA . ALA A 1 242 ? 3.023 27.992 -12.974 1.00 52.44 242 ALA A CA 1
ATOM 1911 C C . ALA A 1 242 ? 4.145 27.993 -11.922 1.00 52.44 242 ALA A C 1
ATOM 1913 O O . ALA A 1 242 ? 4.635 29.054 -11.545 1.00 52.44 242 ALA A O 1
ATOM 1914 N N . THR A 1 243 ? 4.575 26.809 -11.468 1.00 52.12 243 THR A N 1
ATOM 1915 C CA . THR A 1 243 ? 5.664 26.667 -10.490 1.00 52.12 243 THR A CA 1
ATOM 1916 C C . THR A 1 243 ? 7.021 27.047 -11.084 1.00 52.12 243 THR A C 1
ATOM 1918 O O . THR A 1 243 ? 7.749 27.806 -10.458 1.00 52.12 243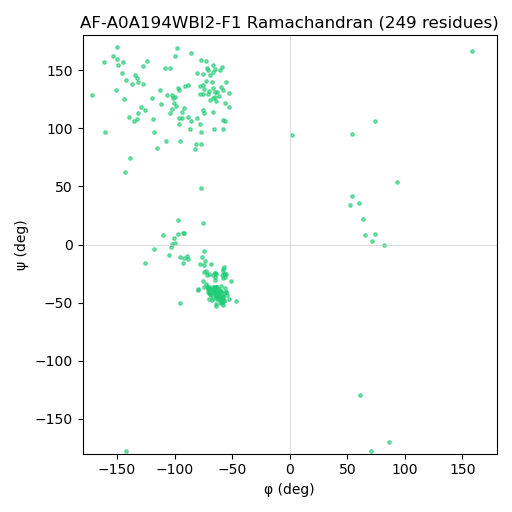 THR A O 1
ATOM 1921 N N . LYS A 1 244 ? 7.323 26.630 -12.323 1.00 47.19 244 LYS A N 1
ATOM 1922 C CA . LYS A 1 244 ? 8.561 27.043 -13.011 1.00 47.19 244 LYS A CA 1
ATOM 1923 C C . LYS A 1 244 ? 8.592 28.534 -13.343 1.00 47.19 244 LYS A C 1
ATOM 1925 O O . LYS A 1 244 ? 9.624 29.168 -13.176 1.00 47.19 244 LYS A O 1
ATOM 1930 N N . ALA A 1 245 ? 7.461 29.104 -13.765 1.00 46.59 245 ALA A N 1
ATOM 1931 C CA . ALA A 1 245 ? 7.369 30.537 -14.044 1.00 46.59 245 ALA A CA 1
ATOM 1932 C C . ALA A 1 245 ? 7.553 31.398 -12.781 1.00 46.59 245 ALA A C 1
ATOM 1934 O O . ALA A 1 245 ? 8.055 32.509 -12.879 1.00 46.59 245 ALA A O 1
ATOM 1935 N N . ALA A 1 246 ? 7.158 30.905 -11.603 1.00 51.47 246 ALA A N 1
ATOM 1936 C CA . ALA A 1 246 ? 7.403 31.590 -10.336 1.00 51.47 246 ALA A CA 1
ATOM 1937 C C . ALA A 1 246 ? 8.872 31.481 -9.884 1.00 51.47 246 ALA A C 1
ATOM 1939 O O . ALA A 1 246 ? 9.408 32.450 -9.363 1.00 51.47 246 ALA A O 1
ATOM 1940 N N . GLU A 1 247 ? 9.527 30.341 -10.125 1.00 50.72 247 GLU A N 1
ATOM 1941 C CA . GLU A 1 247 ? 10.951 30.137 -9.814 1.00 50.72 247 GLU A CA 1
ATOM 1942 C C . GLU A 1 247 ? 11.877 30.944 -10.746 1.00 50.72 247 GLU A C 1
ATOM 1944 O O . GLU A 1 247 ? 12.849 31.522 -10.276 1.00 50.72 247 GLU A O 1
ATOM 1949 N N . GLU A 1 248 ? 11.546 31.079 -12.037 1.00 52.94 248 GLU A N 1
ATOM 1950 C CA . GLU A 1 248 ? 12.297 31.914 -12.999 1.00 52.94 248 GLU A CA 1
ATOM 1951 C C . GLU A 1 248 ? 12.085 33.432 -12.810 1.00 52.94 248 GLU A C 1
ATOM 1953 O O . GLU A 1 248 ? 12.827 34.229 -13.379 1.00 52.94 248 GLU A O 1
ATOM 1958 N N . LEU A 1 249 ? 11.072 33.853 -12.043 1.00 53.41 249 LEU A N 1
ATOM 1959 C CA . LEU A 1 249 ? 10.826 35.265 -11.708 1.00 53.41 249 LEU A CA 1
ATOM 1960 C C . LEU A 1 249 ? 11.494 35.702 -10.392 1.00 53.41 249 LEU A C 1
ATOM 1962 O O . LEU A 1 249 ? 11.548 36.905 -10.126 1.00 53.41 249 LEU A O 1
ATOM 1966 N N . ASP A 1 250 ? 11.991 34.747 -9.599 1.00 47.66 250 ASP A N 1
ATOM 1967 C CA . ASP A 1 250 ? 12.714 34.970 -8.339 1.00 47.66 250 ASP A CA 1
ATOM 1968 C C . ASP A 1 250 ? 14.252 34.779 -8.474 1.00 47.66 250 ASP A C 1
ATOM 1970 O O . ASP A 1 250 ? 14.978 35.016 -7.501 1.00 47.66 250 ASP A O 1
ATOM 1974 N N . GLU A 1 251 ? 14.761 34.409 -9.662 1.00 42.59 251 GLU A N 1
ATOM 1975 C CA . GLU A 1 251 ? 16.194 34.426 -10.050 1.00 42.59 251 GLU A CA 1
ATOM 1976 C C . GLU A 1 251 ? 16.596 35.708 -10.808 1.00 42.59 251 GLU A C 1
ATOM 1978 O O . GLU A 1 251 ? 17.698 36.238 -10.514 1.00 42.59 251 GLU A O 1
#

Nearest PDB structures (foldseek):
  2la3-assembly1_A  TM=8.037E-01  e=2.990E-11  Streptococcus pneumoniae
  6rwx-assembly1_S  TM=3.168E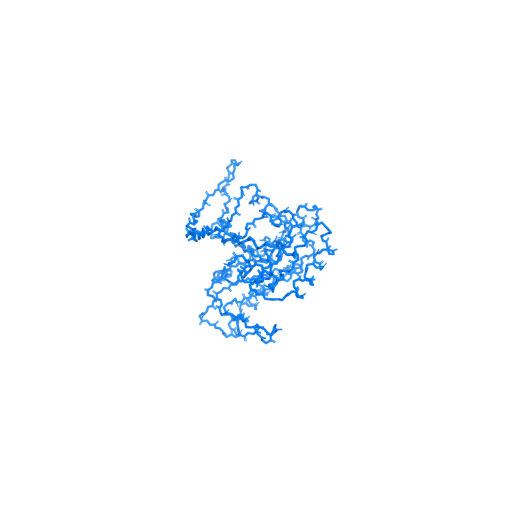-01  e=6.380E-01  Shigella flexneri
  1rq2-assembly1_B  TM=3.497E-01  e=4.131E+00  Mycobacterium tuberculosis
  1rlu-assembly1_B  TM=3.497E-01  e=6.797E+00  Mycobacterium tuberculosis

Radius of gyration: 21.94 Å; Cα contacts (8 Å, |Δi|>4): 371; chains: 1; bounding box: 40×89×54 Å

Sequence (251 aa):
MAVTATLFAPRSSSTTLPILPVTTKAANYNSLDGGLHSFRMQIDGPHTEEEATRFRIALERNTTLMEVLRRAATMNLPGWYLAAGALTQSVWNYVTDQDPENGIDDYDLIYCDNSDLSWEAEDAVIQAGAKLFEGLPSRVEIRNQARVHLWYQQKFGMPCPQHTSTEGAILTWLSGTALFGVRLLPNNDWKVFAPWGFTDILSLTVRPNPVSGTRTVYEQKAARWKGIWSGLKIIPWPDIEATKAAEELDE

Organism: Cytospora mali (NCBI:txid578113)